Protein AF-A0A8T6PCA4-F1 (afdb_monomer_lite)

pLDDT: mean 76.42, std 24.75, range [25.83, 98.62]

Structure (mmCIF, N/CA/C/O backbone):
data_AF-A0A8T6PCA4-F1
#
_entry.id   AF-A0A8T6PCA4-F1
#
loop_
_atom_site.group_PDB
_atom_site.id
_atom_site.type_symbol
_atom_site.label_atom_id
_atom_site.label_alt_id
_atom_site.label_comp_id
_atom_site.label_asym_id
_atom_site.label_entity_id
_atom_site.label_seq_id
_atom_site.pdbx_PDB_ins_code
_atom_site.Cartn_x
_atom_site.Cartn_y
_atom_site.Cartn_z
_atom_site.occupancy
_atom_site.B_iso_or_equiv
_atom_site.auth_seq_id
_atom_site.auth_comp_id
_atom_site.auth_asym_id
_atom_site.auth_atom_id
_atom_site.pdbx_PDB_model_num
ATOM 1 N N . MET A 1 1 ? 78.378 -9.078 -23.129 1.00 46.22 1 MET A N 1
ATOM 2 C CA . MET A 1 1 ? 77.667 -9.466 -24.370 1.00 46.22 1 MET A CA 1
ATOM 3 C C . MET A 1 1 ? 77.435 -10.973 -24.393 1.00 46.22 1 MET A C 1
ATOM 5 O O . MET A 1 1 ? 78.353 -11.703 -24.742 1.00 46.22 1 MET A O 1
ATOM 9 N N . LYS A 1 2 ? 76.240 -11.422 -23.977 1.00 34.22 2 LYS A N 1
ATOM 10 C CA . LYS A 1 2 ? 75.564 -12.685 -24.347 1.00 34.22 2 LYS A CA 1
ATOM 11 C C . LYS A 1 2 ? 74.295 -12.867 -23.491 1.00 34.22 2 LYS A C 1
ATOM 13 O O . LYS A 1 2 ? 74.344 -12.593 -22.300 1.00 34.22 2 LYS A O 1
ATOM 18 N N . HIS A 1 3 ? 73.256 -13.416 -24.138 1.00 31.89 3 HIS A N 1
ATOM 19 C CA . HIS A 1 3 ? 72.020 -14.035 -23.611 1.00 31.89 3 HIS A CA 1
ATOM 20 C C . HIS A 1 3 ? 70.959 -13.131 -22.965 1.00 31.89 3 HIS A C 1
ATOM 22 O O . HIS A 1 3 ? 71.293 -12.212 -22.242 1.00 31.89 3 HIS A O 1
ATOM 28 N N . ARG A 1 4 ? 69.650 -13.402 -23.043 1.00 36.12 4 ARG A N 1
ATOM 29 C CA . ARG A 1 4 ? 68.688 -14.033 -23.983 1.00 36.12 4 ARG A CA 1
ATOM 30 C C . AR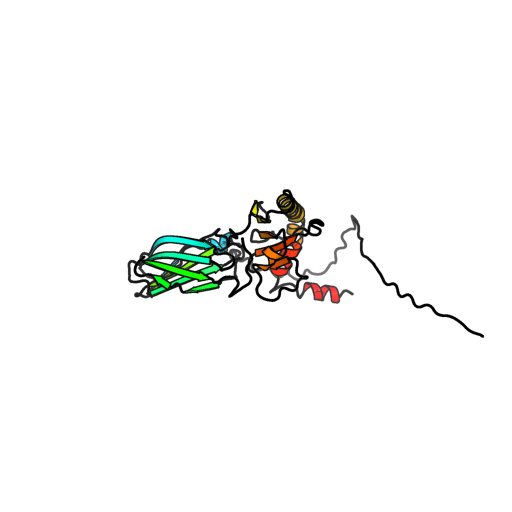G A 1 4 ? 67.348 -13.947 -23.216 1.00 36.12 4 ARG A C 1
ATOM 32 O O . ARG A 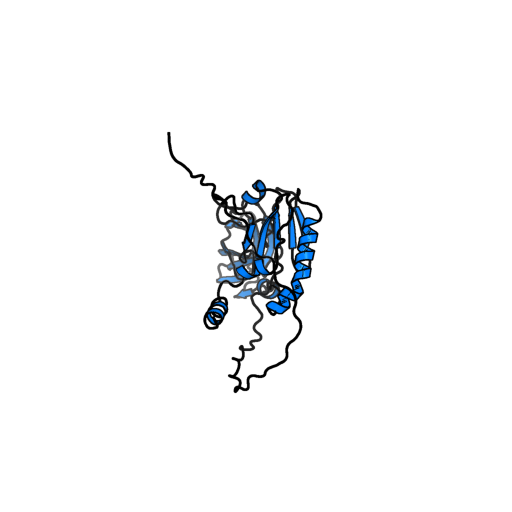1 4 ? 67.340 -14.267 -22.040 1.00 36.12 4 ARG A 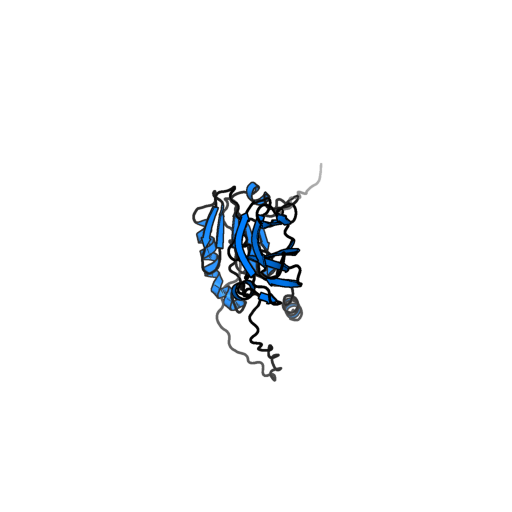O 1
ATOM 39 N N . GLN A 1 5 ? 66.259 -13.599 -23.909 1.00 35.16 5 GLN A N 1
ATOM 40 C CA . GLN A 1 5 ? 64.855 -13.993 -23.653 1.00 35.16 5 GLN A CA 1
ATOM 41 C C . GLN A 1 5 ? 64.237 -13.827 -22.236 1.00 35.16 5 GLN A C 1
ATOM 43 O O . GLN A 1 5 ? 64.565 -14.574 -21.325 1.00 35.16 5 GLN A O 1
ATOM 48 N N . ARG A 1 6 ? 63.149 -13.044 -22.122 1.00 30.69 6 ARG A N 1
ATOM 49 C CA . ARG A 1 6 ? 61.742 -13.532 -22.119 1.00 30.69 6 ARG A CA 1
ATOM 50 C C . ARG A 1 6 ? 60.756 -12.382 -21.870 1.00 30.69 6 ARG A C 1
ATOM 52 O O . ARG A 1 6 ? 60.842 -11.683 -20.870 1.00 30.69 6 ARG A O 1
ATOM 59 N N . ALA A 1 7 ? 59.815 -12.235 -22.799 1.00 33.06 7 ALA A N 1
ATOM 60 C CA . ALA A 1 7 ? 58.572 -11.499 -22.629 1.00 33.06 7 ALA A CA 1
ATOM 61 C C . ALA A 1 7 ? 57.607 -12.317 -21.755 1.00 33.06 7 ALA A C 1
ATOM 63 O O . ALA A 1 7 ? 57.562 -13.541 -21.885 1.00 33.06 7 ALA A O 1
ATOM 64 N N . ILE A 1 8 ? 56.821 -11.644 -20.915 1.00 31.00 8 ILE A N 1
ATOM 65 C CA . ILE A 1 8 ? 55.604 -12.195 -20.314 1.00 31.00 8 ILE A CA 1
ATOM 66 C C . ILE A 1 8 ? 54.497 -11.171 -20.563 1.00 31.00 8 ILE A C 1
ATOM 68 O O . ILE A 1 8 ? 54.423 -10.134 -19.911 1.00 31.00 8 ILE A O 1
ATOM 72 N N . SER A 1 9 ? 53.668 -11.472 -21.556 1.00 30.75 9 SER A N 1
ATOM 73 C CA . SER A 1 9 ? 52.327 -10.925 -21.734 1.00 30.75 9 SER A CA 1
ATOM 74 C C . SER A 1 9 ? 51.366 -12.019 -21.280 1.00 30.75 9 SER A C 1
ATOM 76 O O . SER A 1 9 ? 51.433 -13.127 -21.809 1.00 30.75 9 SER A O 1
ATOM 78 N N . ILE A 1 10 ? 50.500 -11.738 -20.306 1.00 31.94 10 ILE A N 1
ATOM 79 C CA . ILE A 1 10 ? 49.401 -12.637 -19.938 1.00 31.94 10 ILE A CA 1
ATOM 80 C C . ILE A 1 10 ? 48.096 -11.976 -20.375 1.00 31.94 10 ILE A C 1
ATOM 82 O O . ILE A 1 10 ? 47.656 -10.979 -19.813 1.00 31.94 10 ILE A O 1
ATOM 86 N N . TRP A 1 11 ? 47.538 -12.559 -21.431 1.00 26.94 11 TRP A N 1
ATOM 87 C CA . TRP A 1 11 ? 46.132 -12.535 -21.811 1.00 26.94 11 TRP A CA 1
ATOM 88 C C . TRP A 1 11 ? 45.364 -13.573 -20.980 1.00 26.94 11 TRP A C 1
ATOM 90 O O . TRP A 1 11 ? 45.889 -14.665 -20.781 1.00 26.94 11 TRP A O 1
ATOM 100 N N . LEU A 1 12 ? 44.124 -13.269 -20.584 1.00 30.31 12 LEU A N 1
ATOM 101 C CA . LEU A 1 12 ? 42.990 -14.201 -20.416 1.00 30.31 12 LEU A CA 1
ATOM 102 C C . LEU A 1 12 ? 41.756 -13.345 -20.054 1.00 30.31 12 LEU A C 1
ATOM 104 O O . LEU A 1 12 ? 41.861 -12.485 -19.190 1.00 30.31 12 LEU A O 1
ATOM 108 N N . GLY A 1 13 ? 40.567 -13.475 -20.628 1.00 26.56 13 GLY A N 1
ATOM 109 C CA . GLY A 1 13 ? 40.043 -14.427 -21.597 1.00 26.56 13 GLY A CA 1
ATOM 110 C C . GLY A 1 13 ? 38.514 -14.368 -21.511 1.00 26.56 13 GLY A C 1
ATOM 111 O O . GLY A 1 13 ? 37.945 -14.663 -20.467 1.00 26.56 13 GLY A O 1
ATOM 112 N N . ILE A 1 14 ? 37.872 -13.944 -22.600 1.00 35.22 14 ILE A N 1
ATOM 113 C CA . ILE A 1 14 ? 36.445 -14.142 -22.885 1.00 35.22 14 ILE A CA 1
ATOM 114 C C . ILE A 1 14 ? 36.239 -15.630 -23.199 1.00 35.22 14 ILE A C 1
ATOM 116 O O . ILE A 1 14 ? 36.974 -16.150 -24.036 1.00 35.22 14 ILE A O 1
ATOM 120 N N . LEU A 1 15 ? 35.248 -16.294 -22.592 1.00 27.27 15 LEU A N 1
ATOM 121 C CA . LEU A 1 15 ? 34.636 -17.538 -23.100 1.00 27.27 15 LEU A CA 1
ATOM 122 C C . LEU A 1 15 ? 33.299 -17.787 -22.351 1.00 27.27 15 LEU A C 1
ATOM 124 O O . LEU A 1 15 ? 33.314 -17.863 -21.129 1.00 27.27 15 LEU A O 1
ATOM 128 N N . VAL A 1 16 ? 32.141 -17.713 -23.037 1.00 27.98 16 VAL A N 1
ATOM 129 C CA . VAL A 1 16 ? 31.314 -18.852 -23.549 1.00 27.98 16 VAL A CA 1
ATOM 130 C C . VAL A 1 16 ? 30.308 -19.331 -22.479 1.00 27.98 16 VAL A C 1
ATOM 132 O O . VAL A 1 16 ? 30.668 -19.472 -21.323 1.00 27.98 16 VAL A O 1
ATOM 135 N N . VAL A 1 17 ? 29.001 -19.457 -22.749 1.00 25.84 17 VAL A N 1
ATOM 136 C CA . VAL A 1 17 ? 28.385 -20.475 -23.619 1.00 25.84 17 VAL A CA 1
ATOM 137 C C . VAL A 1 17 ? 27.125 -19.957 -24.325 1.00 25.84 17 VAL A C 1
ATOM 139 O O . VAL A 1 17 ? 26.144 -19.578 -23.695 1.00 25.84 17 VAL A O 1
ATOM 142 N N . THR A 1 18 ? 27.143 -20.057 -25.652 1.00 28.33 18 THR A N 1
ATOM 143 C CA . THR A 1 18 ? 25.966 -20.171 -26.519 1.00 28.33 18 THR A CA 1
ATOM 144 C C . THR A 1 18 ? 25.872 -21.634 -26.961 1.00 28.33 18 THR A C 1
ATOM 146 O O . THR A 1 18 ? 26.856 -22.140 -27.495 1.00 28.33 18 THR A O 1
ATOM 149 N N . ALA A 1 19 ? 24.730 -22.285 -26.708 1.00 28.00 19 ALA A N 1
ATOM 150 C CA . ALA A 1 19 ? 24.162 -23.516 -27.307 1.00 28.00 19 ALA A CA 1
ATOM 151 C C . ALA A 1 19 ? 23.264 -24.176 -26.231 1.00 28.00 19 ALA A C 1
ATOM 153 O O . ALA A 1 19 ? 23.675 -24.283 -25.084 1.00 28.00 19 ALA A O 1
ATOM 154 N N . LEU A 1 20 ? 22.029 -24.599 -26.507 1.00 25.83 20 LEU A N 1
ATOM 155 C CA . LEU A 1 20 ? 21.760 -25.715 -27.408 1.00 25.83 20 LEU A CA 1
ATOM 156 C C . LEU A 1 20 ? 20.343 -25.698 -28.012 1.00 25.83 20 LEU A C 1
ATOM 158 O O . LEU A 1 20 ? 19.389 -25.187 -27.434 1.00 25.83 20 LEU A O 1
ATOM 162 N N . PHE A 1 21 ? 20.279 -26.312 -29.191 1.00 27.95 21 PHE A N 1
ATOM 163 C CA . PHE A 1 21 ? 19.169 -26.463 -30.125 1.00 27.95 21 PHE A CA 1
ATOM 164 C C . PHE A 1 21 ? 18.097 -27.496 -29.724 1.00 27.95 21 PHE A C 1
ATOM 166 O O . PHE A 1 21 ? 18.338 -28.425 -28.959 1.00 27.95 21 PHE A O 1
ATOM 173 N N . VAL A 1 22 ? 16.949 -27.342 -30.393 1.00 36.59 22 VAL A N 1
ATOM 174 C CA . VAL A 1 22 ? 15.870 -28.305 -30.683 1.00 36.59 22 VAL A CA 1
ATOM 175 C C . VAL A 1 22 ? 16.354 -29.745 -30.934 1.00 36.59 22 VAL A C 1
ATOM 177 O O . VAL A 1 22 ? 17.297 -29.968 -31.690 1.00 36.59 22 VAL A O 1
ATOM 180 N N . SER A 1 23 ? 15.623 -30.735 -30.408 1.00 27.89 23 SER A N 1
ATOM 181 C CA . SER A 1 23 ? 15.536 -32.101 -30.959 1.00 27.89 23 SER A CA 1
ATOM 182 C C . SER A 1 23 ? 14.166 -32.710 -30.636 1.00 27.89 23 SER A C 1
ATOM 184 O O . SER A 1 23 ? 13.784 -32.807 -29.474 1.00 27.89 23 SER A O 1
ATOM 186 N N . ILE A 1 24 ? 13.429 -33.101 -31.677 1.00 34.44 24 ILE A N 1
ATOM 187 C CA . ILE A 1 24 ? 12.183 -33.877 -31.619 1.00 34.44 24 ILE A CA 1
ATOM 188 C C . ILE A 1 24 ? 12.541 -35.371 -31.584 1.00 34.44 24 ILE A C 1
ATOM 190 O O . ILE A 1 24 ? 13.360 -35.805 -32.389 1.00 34.44 24 ILE A O 1
ATOM 194 N N . GLY A 1 25 ? 11.846 -36.136 -30.734 1.00 29.44 25 GLY A N 1
ATOM 195 C CA . GLY A 1 25 ? 11.518 -37.552 -30.945 1.00 29.44 25 GLY A CA 1
ATOM 196 C C . GLY A 1 25 ? 12.523 -38.600 -30.454 1.00 29.44 25 GLY A C 1
ATOM 197 O O . GLY A 1 25 ? 13.536 -38.837 -31.101 1.00 29.44 25 GLY A O 1
ATOM 198 N N . LEU A 1 26 ? 12.164 -39.320 -29.385 1.00 28.91 26 LEU A N 1
ATOM 199 C CA . LEU A 1 26 ? 12.386 -40.765 -29.271 1.00 28.91 26 LEU A CA 1
ATOM 200 C C . LEU A 1 26 ? 11.446 -41.377 -28.227 1.00 28.91 26 LEU A C 1
ATOM 202 O O . LEU A 1 26 ? 10.981 -40.717 -27.301 1.00 28.91 26 LEU A O 1
ATOM 206 N N . GLU A 1 27 ? 11.106 -42.623 -28.510 1.00 29.11 27 GLU A N 1
ATOM 207 C CA . GLU A 1 27 ? 9.942 -43.380 -28.082 1.00 29.11 27 GLU A CA 1
ATOM 208 C C . GLU A 1 27 ? 9.969 -43.802 -26.609 1.00 29.11 27 GLU A C 1
ATOM 210 O O . GLU A 1 27 ? 11.011 -43.887 -25.961 1.00 29.11 27 GLU A O 1
ATOM 215 N N . ALA A 1 28 ? 8.771 -44.106 -26.110 1.00 37.03 28 ALA A N 1
ATOM 216 C CA . ALA A 1 28 ? 8.533 -44.739 -24.828 1.00 37.03 28 ALA A CA 1
ATOM 217 C C . ALA A 1 28 ? 9.363 -46.022 -24.662 1.00 37.03 28 ALA A C 1
ATOM 219 O O . ALA A 1 28 ? 9.203 -46.982 -25.414 1.00 37.03 28 ALA A O 1
ATOM 220 N N . VAL A 1 29 ? 10.162 -46.074 -23.598 1.00 31.42 29 VAL A N 1
ATOM 221 C CA . VAL A 1 29 ? 10.556 -47.334 -22.966 1.00 31.42 29 VAL A CA 1
ATOM 222 C C . VAL A 1 29 ? 9.931 -47.333 -21.580 1.00 31.42 29 VAL A C 1
ATOM 224 O O . VAL A 1 29 ? 10.377 -46.638 -20.671 1.00 31.42 29 VAL A O 1
ATOM 227 N N . ALA A 1 30 ? 8.834 -48.077 -21.462 1.00 35.12 30 ALA A N 1
ATOM 228 C CA . ALA A 1 30 ? 8.180 -48.383 -20.204 1.00 35.12 30 ALA A CA 1
ATOM 229 C C . ALA A 1 30 ? 9.152 -49.156 -19.298 1.00 35.12 30 ALA A C 1
ATOM 231 O O . ALA A 1 30 ? 9.654 -50.212 -19.681 1.00 35.12 30 ALA A O 1
ATOM 232 N N . GLN A 1 31 ? 9.416 -48.638 -18.098 1.00 34.34 31 GLN A N 1
ATOM 233 C CA . GLN A 1 31 ? 9.982 -49.437 -17.017 1.00 34.34 31 GLN A CA 1
ATOM 234 C C . GLN A 1 31 ? 8.826 -50.079 -16.247 1.00 34.34 31 GLN A C 1
ATOM 236 O O . GLN A 1 31 ? 8.098 -49.410 -15.517 1.00 34.34 31 GLN A O 1
ATOM 241 N N . ASP A 1 32 ? 8.660 -51.384 -16.461 1.00 38.25 32 ASP A N 1
ATOM 242 C CA . ASP A 1 32 ? 7.783 -52.270 -15.698 1.00 38.25 32 ASP A CA 1
ATOM 243 C C . ASP A 1 32 ? 8.308 -52.388 -14.257 1.00 38.25 32 ASP A C 1
ATOM 245 O O . ASP A 1 32 ? 9.285 -53.084 -13.973 1.00 38.25 32 ASP A O 1
ATOM 249 N N . GLY A 1 33 ? 7.657 -51.687 -13.335 1.00 38.28 33 GLY A N 1
ATOM 250 C CA . GLY A 1 33 ? 7.825 -51.838 -11.895 1.00 38.28 33 GLY A CA 1
ATOM 251 C C . GLY A 1 33 ? 6.484 -51.569 -11.212 1.00 38.28 33 GLY A C 1
ATOM 252 O O . GLY A 1 33 ? 5.730 -50.721 -11.694 1.00 38.28 33 GLY A O 1
ATOM 253 N N . PRO A 1 34 ? 6.126 -52.286 -10.128 1.00 38.38 34 PRO A N 1
ATOM 254 C CA . PRO A 1 34 ? 4.872 -52.027 -9.433 1.00 38.38 34 PRO A CA 1
ATOM 255 C C . PRO A 1 34 ? 4.877 -50.577 -8.951 1.00 38.38 34 PRO A C 1
ATOM 257 O O . PRO A 1 34 ? 5.750 -50.183 -8.178 1.00 38.38 34 PRO A O 1
ATOM 260 N N . ALA A 1 35 ? 3.924 -49.787 -9.448 1.00 41.50 35 ALA A N 1
ATOM 261 C CA . ALA A 1 35 ? 3.780 -48.387 -9.093 1.00 41.50 35 ALA A CA 1
ATOM 262 C C . ALA A 1 35 ? 3.693 -48.262 -7.568 1.00 41.50 35 ALA A C 1
ATOM 264 O O . ALA A 1 35 ? 2.719 -48.695 -6.947 1.00 41.50 35 ALA A O 1
ATOM 265 N N . THR A 1 36 ? 4.722 -47.677 -6.959 1.00 36.69 36 THR A N 1
ATOM 266 C CA . THR A 1 36 ? 4.636 -47.176 -5.591 1.00 36.69 36 THR A CA 1
ATOM 267 C C . THR A 1 36 ? 3.439 -46.227 -5.558 1.00 36.69 36 THR A C 1
ATOM 269 O O . THR A 1 36 ? 3.387 -45.333 -6.409 1.00 36.69 36 THR A O 1
ATOM 272 N N . PRO A 1 37 ? 2.454 -46.406 -4.658 1.00 36.72 37 PRO A N 1
ATOM 273 C CA . PRO A 1 37 ? 1.304 -45.520 -4.622 1.00 36.72 37 PRO A CA 1
ATOM 274 C C . PRO A 1 37 ? 1.812 -44.092 -4.438 1.00 36.72 37 PRO A C 1
ATOM 276 O O . PRO A 1 37 ? 2.460 -43.776 -3.439 1.00 36.72 37 PRO A O 1
ATOM 279 N N . THR A 1 38 ? 1.559 -43.247 -5.439 1.00 37.56 38 THR A N 1
ATOM 280 C CA . THR A 1 38 ? 1.778 -41.809 -5.339 1.00 37.56 38 THR A CA 1
ATOM 281 C C . THR A 1 38 ? 1.048 -41.345 -4.083 1.00 37.56 38 THR A C 1
ATOM 283 O O . THR A 1 38 ? -0.147 -41.632 -3.964 1.00 37.56 38 THR A O 1
ATOM 286 N N . PRO A 1 39 ? 1.722 -40.671 -3.134 1.00 32.59 39 PRO A N 1
ATOM 287 C CA . PRO A 1 39 ? 1.044 -40.091 -1.990 1.00 32.59 39 PRO A CA 1
ATOM 288 C C . PRO A 1 39 ? -0.097 -39.229 -2.520 1.00 32.59 39 PRO A C 1
ATOM 290 O O . PRO A 1 39 ? 0.135 -38.254 -3.236 1.00 32.59 39 PRO A O 1
ATOM 293 N N . THR A 1 40 ? -1.333 -39.632 -2.236 1.00 36.16 40 THR A N 1
ATOM 294 C CA . THR A 1 40 ? -2.503 -38.815 -2.522 1.00 36.16 40 THR A CA 1
ATOM 295 C C . THR A 1 40 ? -2.307 -37.531 -1.733 1.00 36.16 40 THR A C 1
ATOM 297 O O . THR A 1 40 ? -2.333 -37.554 -0.501 1.00 36.16 40 THR A O 1
ATOM 300 N N . ALA A 1 41 ? -2.030 -36.426 -2.431 1.00 39.44 41 ALA A N 1
ATOM 301 C CA . ALA A 1 41 ? -2.104 -35.113 -1.817 1.00 39.44 41 ALA A CA 1
ATOM 302 C C . ALA A 1 41 ? -3.489 -35.030 -1.162 1.00 39.44 41 ALA A C 1
ATOM 304 O O . ALA A 1 41 ? -4.467 -35.368 -1.838 1.00 39.44 41 ALA A O 1
ATOM 305 N N . PRO A 1 42 ? -3.598 -34.682 0.130 1.00 39.06 42 PRO A N 1
ATOM 306 C CA . PRO A 1 42 ? -4.901 -34.515 0.742 1.00 39.06 42 PRO A CA 1
ATOM 307 C C . PRO A 1 42 ? -5.649 -33.468 -0.085 1.00 39.06 42 PRO A C 1
ATOM 309 O O . PRO A 1 42 ? -5.270 -32.299 -0.117 1.00 39.06 42 PRO A O 1
ATOM 312 N N . GLY A 1 43 ? -6.659 -33.928 -0.824 1.00 44.38 43 GLY A N 1
ATOM 313 C CA . GLY A 1 43 ? -7.631 -33.081 -1.488 1.00 44.38 43 GLY A CA 1
ATOM 314 C C . GLY A 1 43 ? -8.474 -32.445 -0.401 1.00 44.38 43 GLY A C 1
ATOM 315 O O . GLY A 1 43 ? -9.494 -32.998 -0.003 1.00 44.38 43 GLY A O 1
ATOM 316 N N . GLY A 1 44 ? -7.977 -31.348 0.154 1.00 42.03 44 GLY A N 1
ATOM 317 C CA . GLY A 1 44 ? -8.774 -30.438 0.948 1.00 42.03 44 GLY A CA 1
ATOM 318 C C . GLY A 1 44 ? -9.255 -29.330 0.031 1.00 42.03 44 GLY A C 1
ATOM 319 O O . GLY A 1 44 ? -8.431 -28.646 -0.570 1.00 42.03 44 GLY A O 1
ATOM 320 N N . ASP A 1 45 ? -10.568 -29.121 -0.018 1.00 53.47 45 ASP A N 1
ATOM 321 C CA . ASP A 1 45 ? -11.232 -27.921 -0.548 1.00 53.47 45 ASP A CA 1
ATOM 322 C C . ASP A 1 45 ? -10.874 -26.647 0.258 1.00 53.47 45 ASP A C 1
ATOM 324 O O . ASP A 1 45 ? -11.659 -25.702 0.342 1.00 53.47 45 ASP A O 1
ATOM 328 N N . GLU A 1 46 ? -9.705 -26.605 0.909 1.00 54.53 46 GLU A N 1
ATOM 329 C CA . GLU A 1 46 ? -9.248 -25.412 1.602 1.00 54.53 46 GLU A CA 1
ATOM 330 C C . GLU A 1 46 ? -8.835 -24.372 0.556 1.00 54.53 46 GLU A C 1
ATOM 332 O O . GLU A 1 46 ? -7.966 -24.642 -0.282 1.00 54.53 46 GLU A O 1
ATOM 337 N N . PRO A 1 47 ? -9.446 -23.176 0.578 1.00 60.41 47 PRO A N 1
ATOM 338 C CA . PRO A 1 47 ? -9.138 -22.153 -0.400 1.00 60.41 47 PRO A CA 1
ATOM 339 C C . PRO A 1 47 ? -7.661 -21.774 -0.282 1.00 60.41 47 PRO A C 1
ATOM 341 O O . PRO A 1 47 ? -7.113 -21.634 0.817 1.00 60.41 47 PRO A O 1
ATOM 344 N N . ASN A 1 48 ? -6.999 -21.617 -1.429 1.00 68.38 48 ASN A N 1
ATOM 345 C CA . ASN A 1 48 ? -5.589 -21.258 -1.478 1.00 68.38 48 ASN A CA 1
ATOM 346 C C . ASN A 1 48 ? -5.387 -19.876 -0.840 1.00 68.38 48 ASN A C 1
ATOM 348 O O . ASN A 1 48 ? -5.518 -18.859 -1.507 1.00 68.38 48 ASN A O 1
ATOM 352 N N . ARG A 1 49 ? -5.003 -19.823 0.441 1.00 69.31 49 ARG A N 1
ATOM 353 C CA . ARG A 1 49 ? -4.745 -18.565 1.171 1.00 69.31 49 ARG A CA 1
ATOM 354 C C . ARG A 1 49 ? -3.573 -17.736 0.616 1.00 69.31 49 ARG A C 1
ATOM 356 O O . ARG A 1 49 ? -3.241 -16.701 1.185 1.00 69.31 49 ARG A O 1
ATOM 363 N N . ARG A 1 50 ? -2.899 -18.195 -0.447 1.00 68.12 50 ARG A N 1
ATOM 364 C CA . ARG A 1 50 ? -1.927 -17.392 -1.212 1.00 68.12 50 ARG A CA 1
ATOM 365 C C . ARG A 1 50 ? -2.588 -16.531 -2.283 1.00 68.12 50 ARG A C 1
ATOM 367 O O . ARG A 1 50 ? -1.930 -15.638 -2.808 1.00 68.12 50 ARG A O 1
ATOM 374 N N . ASP A 1 51 ? -3.836 -16.820 -2.630 1.00 76.25 51 ASP A N 1
ATOM 375 C CA . ASP A 1 51 ? -4.632 -16.014 -3.542 1.00 76.25 51 ASP A CA 1
ATOM 376 C C . ASP A 1 51 ? -5.003 -14.686 -2.846 1.00 76.25 51 ASP A C 1
ATOM 378 O O . ASP A 1 51 ? -5.661 -14.717 -1.801 1.00 76.25 51 ASP A O 1
ATOM 382 N N . PRO A 1 52 ? -4.568 -13.523 -3.370 1.00 81.25 52 PRO A N 1
ATOM 383 C CA . PRO A 1 52 ? -4.936 -12.213 -2.849 1.00 81.25 52 PRO A CA 1
ATOM 384 C C . PRO A 1 52 ? -6.445 -11.991 -2.779 1.00 81.25 52 PRO A C 1
ATOM 386 O O . PRO A 1 52 ? -6.894 -11.290 -1.879 1.00 81.25 52 PRO A O 1
ATOM 389 N N . ASP A 1 53 ? -7.229 -12.558 -3.697 1.00 82.75 53 ASP A N 1
ATOM 390 C CA . ASP A 1 53 ? -8.683 -12.397 -3.690 1.00 82.75 53 ASP A CA 1
ATOM 391 C C . ASP A 1 53 ? -9.333 -13.206 -2.573 1.00 82.75 53 ASP A C 1
ATOM 393 O O . ASP A 1 53 ? -10.301 -12.749 -1.975 1.00 82.75 53 ASP A O 1
ATOM 397 N N . VAL A 1 54 ? -8.764 -14.361 -2.223 1.00 82.62 54 VAL A N 1
ATOM 398 C CA . VAL A 1 54 ? -9.182 -15.118 -1.037 1.00 82.62 54 VAL A CA 1
ATOM 399 C C . VAL A 1 54 ? -8.728 -14.400 0.232 1.00 82.62 54 VAL A C 1
ATOM 401 O O . VAL A 1 54 ? -9.529 -14.171 1.132 1.00 82.62 54 VAL A O 1
ATOM 404 N N . TYR A 1 55 ? -7.446 -14.039 0.313 1.00 84.56 55 TYR A N 1
ATOM 405 C CA . TYR A 1 55 ? -6.836 -13.509 1.532 1.00 84.56 55 TYR A CA 1
ATOM 406 C C . TYR A 1 55 ? -7.352 -12.107 1.889 1.00 84.56 55 TYR A C 1
ATOM 408 O O . TYR A 1 55 ? -7.703 -11.849 3.035 1.00 84.56 55 TYR A O 1
ATOM 416 N N . TYR A 1 56 ? -7.438 -11.203 0.909 1.00 87.81 56 TYR A N 1
ATOM 417 C CA . TYR A 1 56 ? -7.984 -9.856 1.099 1.00 87.81 56 TYR A CA 1
ATOM 418 C C . TYR A 1 56 ? -9.499 -9.786 0.837 1.00 87.81 56 TYR A C 1
ATOM 420 O O . TYR A 1 56 ? -10.086 -8.712 0.921 1.00 87.81 56 TYR A O 1
ATOM 428 N N . GLY A 1 57 ? -10.144 -10.900 0.484 1.00 85.75 57 GLY A N 1
ATOM 429 C CA . GLY A 1 57 ? -11.600 -10.992 0.331 1.00 85.75 57 GLY A CA 1
ATOM 430 C C . GLY A 1 57 ? -12.331 -11.364 1.619 1.00 85.75 57 GLY A C 1
ATOM 431 O O . GLY A 1 57 ? -13.556 -11.488 1.602 1.00 85.75 57 GLY A O 1
ATOM 432 N N . GLU A 1 58 ? -11.607 -11.565 2.725 1.00 87.25 58 GLU A N 1
ATOM 433 C CA . GLU A 1 58 ? -12.214 -11.888 4.013 1.00 87.25 58 GLU A CA 1
ATOM 434 C C . GLU A 1 58 ? -13.174 -10.763 4.454 1.00 87.25 58 GLU A C 1
ATOM 436 O O . GLU A 1 58 ? -12.801 -9.581 4.437 1.00 87.25 58 GLU A O 1
ATOM 441 N N . PRO A 1 59 ? -14.427 -11.102 4.818 1.00 92.06 59 PRO A N 1
ATOM 442 C CA . PRO A 1 59 ? -15.414 -10.110 5.214 1.00 92.06 59 PRO A CA 1
ATOM 443 C C . PRO A 1 59 ? -15.063 -9.504 6.574 1.00 92.06 59 PRO A C 1
ATOM 445 O O . PRO A 1 59 ? -14.278 -10.055 7.346 1.00 92.06 59 PRO A O 1
ATOM 448 N N . ALA A 1 60 ? -15.716 -8.390 6.896 1.00 94.88 60 ALA A N 1
ATOM 449 C CA . ALA A 1 60 ? -15.660 -7.839 8.239 1.00 94.88 60 ALA A CA 1
ATOM 450 C C . ALA A 1 60 ? -16.175 -8.863 9.266 1.00 94.88 60 ALA A C 1
ATOM 452 O O . ALA A 1 60 ? -17.150 -9.577 9.019 1.00 94.88 60 ALA A O 1
ATOM 453 N N . THR A 1 61 ? -15.537 -8.914 10.432 1.00 96.12 61 THR A N 1
ATOM 454 C CA . THR A 1 61 ? -15.897 -9.839 11.514 1.00 96.12 61 THR A CA 1
ATOM 455 C C . THR A 1 61 ? -16.055 -9.075 12.813 1.00 96.12 61 THR A C 1
ATOM 457 O O . THR A 1 61 ? -15.173 -8.292 13.160 1.00 96.12 61 THR A O 1
ATOM 460 N N . SER A 1 62 ? -17.108 -9.351 13.571 1.00 95.81 62 SER A N 1
ATOM 461 C CA . SER A 1 62 ? -17.290 -8.827 14.924 1.00 95.81 62 SER A CA 1
ATOM 462 C C . SER A 1 62 ? -17.445 -9.954 15.939 1.00 95.81 62 SER A C 1
ATOM 464 O O . SER A 1 62 ? -17.882 -11.060 15.615 1.00 95.81 62 SER A O 1
ATOM 466 N N . THR A 1 63 ? -17.091 -9.665 17.187 1.00 95.75 63 THR A N 1
ATOM 467 C CA . THR A 1 63 ? -17.392 -10.518 18.339 1.00 95.75 63 THR A CA 1
ATOM 468 C C . THR A 1 63 ? -18.096 -9.698 19.408 1.00 95.75 63 THR A C 1
ATOM 470 O O . THR A 1 63 ? -17.647 -8.596 19.723 1.00 95.75 63 THR A O 1
ATOM 473 N N . GLY A 1 64 ? -19.140 -10.264 20.014 1.00 94.12 64 GLY A N 1
ATOM 474 C CA . GLY A 1 64 ? -19.966 -9.580 21.008 1.00 94.12 64 GLY A CA 1
ATOM 475 C C . GLY A 1 64 ? -21.243 -8.998 20.402 1.00 94.12 64 GLY A C 1
ATOM 476 O O . GLY A 1 64 ? -21.684 -9.451 19.347 1.00 94.12 64 GLY A O 1
ATOM 477 N N . ASN A 1 65 ? -21.846 -8.025 21.088 1.00 93.06 65 ASN A N 1
ATOM 478 C CA . ASN A 1 65 ? -23.189 -7.514 20.765 1.00 93.06 65 ASN A CA 1
ATOM 479 C C . ASN A 1 65 ? -23.193 -6.045 20.310 1.00 93.06 65 ASN A C 1
ATOM 481 O O . ASN A 1 65 ? -24.263 -5.462 20.146 1.00 93.06 65 ASN A O 1
ATOM 485 N N . ALA A 1 66 ? -22.016 -5.440 20.147 1.00 96.31 66 ALA A N 1
ATOM 486 C CA . ALA A 1 66 ? -21.888 -4.074 19.662 1.00 96.31 66 ALA A CA 1
ATOM 487 C C . ALA A 1 66 ? -22.203 -3.970 18.164 1.00 96.31 66 ALA A C 1
ATOM 489 O O . ALA A 1 66 ? -21.751 -4.787 17.356 1.00 96.31 66 ALA A O 1
ATOM 490 N N . GLU A 1 67 ? -22.924 -2.917 17.793 1.00 96.56 67 GLU A N 1
ATOM 491 C CA . GLU A 1 67 ? -23.032 -2.458 16.416 1.00 96.56 67 GLU A CA 1
ATOM 492 C C . GLU A 1 67 ? -21.862 -1.516 16.118 1.00 96.56 67 GLU A C 1
ATOM 494 O O . GLU A 1 67 ? -21.590 -0.583 16.877 1.00 96.56 67 GLU A O 1
ATOM 499 N N . TRP A 1 68 ? -21.163 -1.770 15.011 1.00 97.31 68 TRP A N 1
ATOM 500 C CA . TRP A 1 68 ? -19.973 -1.024 14.607 1.00 97.31 68 TRP A CA 1
ATOM 501 C C . TRP A 1 68 ? -20.263 -0.198 13.363 1.00 97.31 68 TRP A C 1
ATOM 503 O O . TRP A 1 68 ? -20.798 -0.712 12.381 1.00 97.31 68 TRP A O 1
ATOM 513 N N . THR A 1 69 ? -19.866 1.071 13.386 1.00 96.50 69 THR A N 1
ATOM 514 C CA . THR A 1 69 ? -19.961 1.962 12.225 1.00 96.50 69 THR A CA 1
ATOM 515 C C . THR A 1 69 ? -18.569 2.415 11.819 1.00 96.50 69 THR A C 1
ATOM 517 O O . THR A 1 69 ? -17.788 2.832 12.667 1.00 96.50 69 THR A O 1
ATOM 520 N N . VAL A 1 70 ? -18.267 2.351 10.521 1.00 96.44 70 VAL A N 1
ATOM 521 C CA . VAL A 1 70 ? -17.089 2.988 9.914 1.00 96.44 70 VAL A CA 1
ATOM 522 C C . VAL A 1 70 ? -17.604 4.120 9.039 1.00 96.44 70 VAL A C 1
ATOM 524 O O . VAL A 1 70 ? -18.265 3.862 8.033 1.00 96.44 70 VAL A O 1
ATOM 527 N N . ALA A 1 71 ? -17.355 5.361 9.448 1.00 94.44 71 ALA A N 1
ATOM 528 C CA . ALA A 1 71 ? -17.870 6.545 8.763 1.00 94.44 71 ALA A CA 1
ATOM 529 C C . ALA A 1 71 ? -16.975 6.949 7.586 1.00 94.44 71 ALA A C 1
ATOM 531 O O . ALA A 1 71 ? -17.462 7.272 6.502 1.00 94.44 71 ALA A O 1
ATOM 532 N N . SER A 1 72 ? -15.661 6.893 7.785 1.00 94.62 72 SER A N 1
ATOM 533 C CA . SER A 1 72 ? -14.669 7.246 6.776 1.00 94.62 72 SER A CA 1
ATOM 534 C C . SER A 1 72 ? -13.375 6.476 7.004 1.00 94.62 72 SER A C 1
ATOM 536 O O . SER A 1 72 ? -13.103 6.019 8.111 1.00 94.62 72 SER A O 1
ATOM 538 N N . ASN A 1 73 ? -12.584 6.302 5.949 1.00 96.81 73 ASN A N 1
ATOM 539 C CA . ASN A 1 73 ? -11.217 5.807 6.047 1.00 96.81 73 ASN A CA 1
ATOM 540 C C . ASN A 1 73 ? -10.384 6.413 4.915 1.00 96.81 73 ASN A C 1
ATOM 542 O O . ASN A 1 73 ? -10.914 6.641 3.825 1.00 96.81 73 ASN A O 1
ATOM 546 N N . THR A 1 74 ? -9.106 6.671 5.169 1.00 97.69 74 THR A N 1
ATOM 547 C CA . THR A 1 74 ? -8.195 7.211 4.158 1.00 97.69 74 THR A CA 1
ATOM 548 C C . THR A 1 74 ? -6.827 6.559 4.246 1.00 97.69 74 THR A C 1
ATOM 550 O O . THR A 1 74 ? -6.362 6.184 5.326 1.00 97.69 74 THR A O 1
ATOM 553 N N . PHE A 1 75 ? -6.153 6.530 3.104 1.00 98.44 75 PHE A N 1
ATOM 554 C CA . PHE A 1 75 ? -4.744 6.211 2.977 1.00 98.44 75 PHE A CA 1
ATOM 555 C C . PHE A 1 75 ? -4.028 7.365 2.271 1.00 98.44 75 PHE A C 1
ATOM 557 O O . PHE A 1 75 ? -4.513 7.874 1.259 1.00 98.44 75 PHE A O 1
ATOM 564 N N . THR A 1 76 ? -2.870 7.766 2.792 1.00 98.25 76 THR A N 1
ATOM 565 C CA . THR A 1 76 ? -2.053 8.834 2.207 1.00 98.25 76 THR A CA 1
ATOM 566 C C . THR A 1 76 ? -0.620 8.355 2.046 1.00 98.25 76 THR A C 1
ATOM 568 O O . THR A 1 76 ? 0.059 8.071 3.029 1.00 98.25 76 THR A O 1
ATOM 571 N N . SER A 1 77 ? -0.135 8.302 0.804 1.00 98.12 77 SER A N 1
ATOM 572 C CA . SER A 1 77 ? 1.286 8.070 0.533 1.00 98.12 77 SER A CA 1
ATOM 573 C C . SER A 1 77 ? 2.105 9.337 0.778 1.00 98.12 77 SER A C 1
ATOM 575 O O . SER A 1 77 ? 1.824 10.381 0.190 1.00 98.12 77 SER A O 1
ATOM 577 N N . ASN A 1 78 ? 3.173 9.210 1.564 1.00 96.81 78 ASN A N 1
ATOM 578 C CA . ASN A 1 78 ? 4.157 10.254 1.851 1.00 96.81 78 ASN A CA 1
ATOM 579 C C . ASN A 1 78 ? 5.556 9.868 1.347 1.00 96.81 78 ASN A C 1
ATOM 581 O O . ASN A 1 78 ? 6.557 10.205 1.981 1.00 96.81 78 ASN A O 1
ATOM 585 N N . PHE A 1 79 ? 5.647 9.125 0.239 1.00 95.31 79 PHE A N 1
ATOM 586 C CA . PHE A 1 79 ? 6.920 8.631 -0.297 1.00 95.31 79 PHE A CA 1
ATOM 587 C C . PHE A 1 79 ? 8.012 9.725 -0.358 1.00 95.31 79 PHE A C 1
ATOM 589 O O . PHE A 1 79 ? 7.735 10.825 -0.844 1.00 95.31 79 PHE A O 1
ATOM 596 N N . PRO A 1 80 ? 9.262 9.450 0.087 1.00 93.19 80 PRO A N 1
ATOM 597 C CA . PRO A 1 80 ? 9.783 8.187 0.640 1.00 93.19 80 PRO A CA 1
ATOM 598 C C . PRO A 1 80 ? 9.618 8.035 2.168 1.00 93.19 80 PRO A C 1
ATOM 600 O O . PRO A 1 80 ? 10.144 7.089 2.760 1.00 93.19 80 PRO A O 1
ATOM 603 N N . ASN A 1 81 ? 8.889 8.947 2.810 1.00 93.88 81 ASN A N 1
ATOM 604 C CA . ASN A 1 81 ? 8.723 9.037 4.265 1.00 93.88 81 ASN A CA 1
ATOM 605 C C . ASN A 1 81 ? 7.564 8.174 4.797 1.00 93.88 81 ASN A C 1
ATOM 607 O O . ASN A 1 81 ? 7.071 8.399 5.898 1.00 93.88 81 ASN A O 1
ATOM 611 N N . GLY A 1 82 ? 7.130 7.185 4.016 1.00 95.94 82 GLY A N 1
ATOM 612 C CA . GLY A 1 82 ? 6.116 6.215 4.404 1.00 95.94 82 GLY A CA 1
ATOM 613 C C . GLY A 1 82 ? 4.694 6.661 4.102 1.00 95.94 82 GLY A C 1
ATOM 614 O O . GLY A 1 82 ? 4.457 7.296 3.082 1.00 95.94 82 GLY A O 1
ATOM 615 N N . PHE A 1 83 ? 3.722 6.272 4.918 1.00 98.19 83 PHE A N 1
ATOM 616 C CA . PHE A 1 83 ? 2.306 6.537 4.645 1.00 98.19 83 PHE A CA 1
ATOM 617 C C . PHE A 1 83 ? 1.477 6.587 5.922 1.00 98.19 83 PHE A C 1
ATOM 619 O O . PHE A 1 83 ? 1.855 6.008 6.944 1.00 98.19 83 PHE A O 1
ATOM 626 N N . ASP A 1 84 ? 0.323 7.238 5.817 1.00 98.31 84 ASP A N 1
ATOM 627 C CA . ASP A 1 84 ? -0.640 7.399 6.898 1.00 98.31 84 ASP A CA 1
ATOM 628 C C . ASP A 1 84 ? -1.940 6.659 6.595 1.00 98.31 84 ASP A C 1
ATOM 630 O O . ASP A 1 84 ? -2.449 6.688 5.471 1.00 98.31 84 ASP A O 1
ATOM 634 N N . PHE A 1 85 ? -2.509 6.056 7.633 1.00 98.62 85 PHE A N 1
ATOM 635 C CA . PHE A 1 85 ? -3.880 5.571 7.648 1.00 98.62 85 PHE A CA 1
ATOM 636 C C . PHE A 1 85 ? -4.701 6.436 8.589 1.00 98.62 85 PHE A C 1
ATOM 638 O O . PHE A 1 85 ? -4.260 6.709 9.708 1.00 98.62 85 PHE A O 1
ATOM 645 N N . THR A 1 86 ? -5.918 6.785 8.180 1.00 98.38 86 THR A N 1
ATOM 646 C CA . THR A 1 86 ? -6.914 7.339 9.099 1.00 98.38 86 THR A CA 1
ATOM 647 C C . THR A 1 86 ? -8.232 6.588 8.997 1.00 98.38 86 THR A C 1
ATOM 649 O O . THR A 1 86 ? -8.568 6.043 7.941 1.00 98.38 86 THR A O 1
ATOM 652 N N . ILE A 1 87 ? -8.968 6.517 10.102 1.00 98.38 87 ILE A N 1
ATOM 653 C CA . ILE A 1 87 ? -10.311 5.942 10.136 1.00 98.38 87 ILE A CA 1
ATOM 654 C C . ILE A 1 87 ? -11.159 6.623 11.205 1.00 98.38 87 ILE A C 1
ATOM 656 O O . ILE A 1 87 ? -10.695 6.893 12.312 1.00 98.38 87 ILE A O 1
ATOM 660 N N . GLU A 1 88 ? -12.422 6.852 10.880 1.00 97.88 88 GLU A N 1
ATOM 661 C CA . GLU A 1 88 ? -13.446 7.257 11.835 1.00 97.88 88 GLU A CA 1
ATOM 662 C C . GLU A 1 88 ? -14.381 6.068 12.060 1.00 97.88 88 GLU A C 1
ATOM 664 O O . GLU A 1 88 ? -15.011 5.564 11.122 1.00 97.88 88 GLU A O 1
ATOM 669 N N . ALA A 1 89 ? -14.447 5.594 13.303 1.00 97.12 89 ALA A N 1
ATOM 670 C CA . ALA A 1 89 ? -15.254 4.443 13.674 1.00 97.12 89 ALA A CA 1
ATOM 671 C C . ALA A 1 89 ? -15.893 4.616 15.055 1.00 97.12 89 ALA A C 1
ATOM 673 O O . ALA A 1 89 ? -15.351 5.295 15.926 1.00 97.12 89 ALA A O 1
ATOM 674 N N . SER A 1 90 ? -17.034 3.963 15.264 1.00 96.69 90 SER A N 1
ATOM 675 C CA . SER A 1 90 ? -17.750 3.958 16.540 1.00 96.69 90 SER A CA 1
ATOM 676 C C . SER A 1 90 ? -18.312 2.577 16.881 1.00 96.69 90 SER A C 1
ATOM 678 O O . SER A 1 90 ? -18.594 1.768 15.992 1.00 96.69 90 SER A O 1
ATOM 680 N N . SER A 1 91 ? -18.466 2.323 18.184 1.00 97.75 91 SER A N 1
ATOM 681 C CA . SER A 1 91 ? -19.162 1.163 18.754 1.00 97.75 91 SER A CA 1
ATOM 682 C C . SER A 1 91 ? -20.407 1.636 19.501 1.00 97.75 91 SER A C 1
ATOM 684 O O . SER A 1 91 ? -20.371 2.642 20.212 1.00 97.75 91 SER A O 1
ATOM 686 N N . SER A 1 92 ? -21.511 0.900 19.374 1.00 97.56 92 SER A N 1
ATOM 687 C CA . SER A 1 92 ? -22.736 1.163 20.133 1.00 97.56 92 SER A CA 1
ATOM 688 C C . SER A 1 92 ? -22.644 0.771 21.613 1.00 97.56 92 SER A C 1
ATOM 690 O O . SER A 1 92 ? -23.516 1.162 22.388 1.00 97.56 92 SER A O 1
ATOM 692 N N . ALA A 1 93 ? -21.652 -0.037 22.007 1.00 95.88 93 ALA A N 1
ATOM 693 C CA . ALA A 1 93 ? -21.537 -0.571 23.367 1.00 95.88 93 ALA A CA 1
ATOM 694 C C . ALA A 1 93 ? -20.620 0.255 24.278 1.00 95.88 93 ALA A C 1
ATOM 696 O O . ALA A 1 93 ? -20.764 0.184 25.495 1.00 95.88 93 ALA A O 1
ATOM 697 N N . GLY A 1 94 ? -19.711 1.057 23.721 1.00 93.81 94 GLY A N 1
ATOM 698 C CA . GLY A 1 94 ? -18.779 1.842 24.522 1.00 93.81 94 GLY A CA 1
ATOM 699 C C . GLY A 1 94 ? -17.741 2.593 23.699 1.00 93.81 94 GLY A C 1
ATOM 700 O O . GLY A 1 94 ? -17.764 2.592 22.467 1.00 93.81 94 GLY A O 1
ATOM 701 N N . GLN A 1 95 ? -16.817 3.250 24.400 1.00 96.44 95 GLN A N 1
ATOM 702 C CA . GLN A 1 95 ? -15.680 3.910 23.765 1.00 96.44 95 GLN A CA 1
ATOM 703 C C . GLN A 1 95 ? -14.725 2.855 23.197 1.00 96.44 95 GLN A C 1
ATOM 705 O O . GLN A 1 95 ? -14.487 1.823 23.818 1.00 96.44 95 GLN A O 1
ATOM 710 N N . ILE A 1 96 ? -14.152 3.129 22.026 1.00 97.62 96 ILE A N 1
ATOM 711 C CA . ILE A 1 96 ? -13.075 2.312 21.467 1.00 97.62 96 ILE A CA 1
ATOM 712 C C . ILE A 1 96 ? -11.804 2.568 22.286 1.00 97.62 96 ILE A C 1
ATOM 714 O O . ILE A 1 96 ? -11.295 3.687 22.308 1.00 97.62 96 ILE A O 1
ATOM 718 N N . GLU A 1 97 ? -11.297 1.535 22.954 1.00 96.81 97 GLU A N 1
ATOM 719 C CA . GLU A 1 97 ? -10.095 1.610 23.794 1.00 96.81 97 GLU A CA 1
ATOM 720 C C . GLU A 1 97 ? -8.819 1.262 23.024 1.00 96.81 97 GLU A C 1
ATOM 722 O O . GLU A 1 97 ? -7.729 1.700 23.390 1.00 96.81 97 GLU A O 1
ATOM 727 N N . ALA A 1 98 ? -8.941 0.478 21.952 1.00 97.50 98 ALA A N 1
ATOM 728 C CA . ALA A 1 98 ? -7.815 0.111 21.110 1.00 97.50 98 ALA A CA 1
ATOM 729 C C . ALA A 1 98 ? -8.208 0.097 19.635 1.00 97.50 98 ALA A C 1
ATOM 731 O O . ALA A 1 98 ? -9.216 -0.497 19.252 1.00 97.50 98 ALA A O 1
ATOM 732 N N . ALA A 1 99 ? -7.351 0.691 18.808 1.00 98.38 99 ALA A N 1
ATOM 733 C CA . ALA A 1 99 ? -7.398 0.593 17.359 1.00 98.38 99 ALA A CA 1
ATOM 734 C C . ALA A 1 99 ? -6.023 0.158 16.837 1.00 98.38 99 ALA A C 1
ATOM 736 O O . ALA A 1 99 ? -4.979 0.624 17.293 1.00 98.38 99 ALA A O 1
ATOM 737 N N . THR A 1 100 ? -6.002 -0.776 15.894 1.00 98.56 100 THR A N 1
ATOM 738 C CA . THR A 1 100 ? -4.778 -1.266 15.254 1.00 98.56 100 THR A CA 1
ATOM 739 C C . THR A 1 100 ? -5.015 -1.402 13.765 1.00 98.56 100 THR A C 1
ATOM 741 O O . THR A 1 100 ? -5.924 -2.120 13.345 1.00 98.56 100 THR A O 1
ATOM 744 N N . VAL A 1 101 ? -4.160 -0.776 12.963 1.00 98.44 101 VAL A N 1
ATOM 745 C CA . VAL A 1 101 ? -4.102 -1.050 11.530 1.00 98.44 101 VAL A CA 1
ATOM 746 C C . VAL A 1 101 ? -3.198 -2.253 11.284 1.00 98.44 101 VAL A C 1
ATOM 748 O O . VAL A 1 101 ? -2.125 -2.399 11.880 1.00 98.44 101 VAL A O 1
ATOM 751 N N . VAL A 1 102 ? -3.647 -3.145 10.411 1.00 97.19 102 VAL A N 1
ATOM 752 C CA . VAL A 1 102 ? -2.866 -4.270 9.899 1.00 97.19 102 VAL A CA 1
ATOM 753 C C . VAL A 1 102 ? -2.793 -4.120 8.396 1.00 97.19 102 VAL A C 1
ATOM 755 O O . VAL A 1 102 ? -3.837 -4.036 7.759 1.00 97.19 102 VAL A O 1
ATOM 758 N N . TRP A 1 103 ? -1.592 -4.108 7.828 1.00 96.38 103 TRP A N 1
ATOM 759 C CA . TRP A 1 103 ? -1.414 -3.975 6.385 1.00 96.38 103 TRP A CA 1
ATOM 760 C C . TRP A 1 103 ? -0.436 -4.994 5.822 1.00 96.38 103 TRP A C 1
ATOM 762 O O . TRP A 1 103 ? 0.290 -5.669 6.551 1.00 96.38 103 TRP A O 1
ATOM 772 N N . SER A 1 104 ? -0.465 -5.120 4.501 1.00 93.31 104 SER A N 1
ATOM 773 C CA . SER A 1 104 ? 0.263 -6.124 3.746 1.00 93.31 104 SER A CA 1
ATOM 774 C C . SER A 1 104 ? 0.514 -5.641 2.318 1.00 93.31 104 SER A C 1
ATOM 776 O O . SER A 1 104 ? -0.406 -5.154 1.652 1.00 93.31 104 SER A O 1
ATOM 778 N N . HIS A 1 105 ? 1.750 -5.803 1.841 1.00 91.31 105 HIS A N 1
ATOM 779 C CA . HIS A 1 105 ? 2.118 -5.499 0.453 1.00 91.31 105 HIS A CA 1
ATOM 780 C C . HIS A 1 105 ? 1.924 -6.697 -0.485 1.00 91.31 105 HIS A C 1
ATOM 782 O O . HIS A 1 105 ? 1.595 -6.529 -1.659 1.00 91.31 105 HIS A O 1
ATOM 788 N N . ALA A 1 106 ? 2.081 -7.907 0.050 1.00 84.06 106 ALA A N 1
ATOM 789 C CA . ALA A 1 106 ? 1.795 -9.173 -0.607 1.00 84.06 106 ALA A CA 1
ATOM 790 C C . ALA A 1 106 ? 1.245 -10.180 0.419 1.00 84.06 106 ALA A C 1
ATOM 792 O O . ALA A 1 106 ? 1.607 -10.095 1.599 1.00 84.06 106 ALA A O 1
ATOM 793 N N . PRO A 1 107 ? 0.399 -11.145 0.005 1.00 75.38 107 PRO A N 1
ATOM 794 C CA . PRO A 1 107 ? -0.243 -12.074 0.931 1.00 75.38 107 PRO A CA 1
ATOM 795 C C . PRO A 1 107 ? 0.747 -12.733 1.904 1.00 75.38 107 PRO A C 1
ATOM 797 O O . PRO A 1 107 ? 1.851 -13.112 1.519 1.00 75.38 107 PRO A O 1
ATOM 800 N N . ARG A 1 108 ? 0.311 -12.935 3.157 1.00 69.56 108 ARG A N 1
ATOM 801 C CA . ARG A 1 108 ? 1.046 -13.571 4.280 1.00 69.56 108 ARG A CA 1
ATOM 802 C C . ARG A 1 108 ? 2.112 -12.727 4.982 1.00 69.56 108 ARG A C 1
ATOM 804 O O . ARG A 1 108 ? 2.445 -13.072 6.114 1.00 69.56 108 ARG A O 1
ATOM 811 N N . GLN A 1 109 ? 2.596 -11.636 4.391 1.00 78.19 109 GLN A N 1
ATOM 812 C CA . GLN A 1 109 ? 3.414 -10.661 5.119 1.00 78.19 109 GLN A CA 1
ATOM 813 C C . GLN A 1 109 ? 2.506 -9.572 5.672 1.00 78.19 109 GLN A C 1
ATOM 815 O O . GLN A 1 109 ? 1.897 -8.823 4.906 1.00 78.19 109 GLN A O 1
ATOM 820 N N . ILE A 1 110 ? 2.372 -9.528 6.997 1.00 89.06 110 ILE A N 1
ATOM 821 C CA . ILE A 1 110 ? 1.559 -8.525 7.679 1.00 89.06 110 ILE A CA 1
ATOM 822 C C . ILE A 1 110 ? 2.405 -7.704 8.635 1.00 89.06 110 ILE A C 1
ATOM 824 O O . ILE A 1 110 ? 3.156 -8.243 9.448 1.00 89.06 110 ILE A O 1
ATOM 828 N N . THR A 1 111 ? 2.185 -6.402 8.594 1.00 94.06 111 THR A N 1
ATOM 829 C CA . THR A 1 111 ? 2.700 -5.459 9.577 1.00 94.06 111 THR A CA 1
ATOM 830 C C . THR A 1 111 ? 1.525 -4.904 10.367 1.00 94.06 111 THR A C 1
ATOM 832 O O . THR A 1 111 ? 0.397 -4.843 9.871 1.00 94.06 111 THR A O 1
ATOM 835 N N . ARG A 1 112 ? 1.756 -4.570 11.637 1.00 96.12 112 ARG A N 1
ATOM 836 C CA . ARG A 1 112 ? 0.726 -4.047 12.538 1.00 96.12 112 ARG A CA 1
ATOM 837 C C . ARG A 1 112 ? 1.215 -2.779 13.202 1.00 96.12 112 ARG A C 1
ATOM 839 O O . ARG A 1 112 ? 2.392 -2.691 13.549 1.00 96.12 112 ARG A O 1
ATOM 846 N N . ARG A 1 113 ? 0.303 -1.840 13.434 1.00 97.50 113 ARG A N 1
ATOM 847 C CA . ARG A 1 113 ? 0.591 -0.624 14.189 1.00 97.50 113 ARG A CA 1
ATOM 848 C C . ARG A 1 113 ? -0.635 -0.182 14.968 1.00 97.50 113 ARG A C 1
ATOM 850 O O . ARG A 1 113 ? -1.733 -0.137 14.417 1.00 97.50 113 ARG A O 1
ATOM 857 N N . SER A 1 114 ? -0.436 0.108 16.249 1.00 98.00 114 SER A N 1
ATOM 858 C CA . SER A 1 114 ? -1.457 0.766 17.061 1.00 98.00 114 SER A CA 1
ATOM 859 C C . SER A 1 114 ? -1.705 2.165 16.517 1.00 98.00 114 SER A C 1
ATOM 861 O O . SER A 1 114 ? -0.764 2.820 16.074 1.00 98.00 114 SER A O 1
ATOM 863 N N . ALA A 1 115 ? -2.957 2.596 16.542 1.00 98.12 115 ALA A N 1
ATOM 864 C CA . ALA A 1 115 ? -3.326 3.937 16.135 1.00 98.12 115 ALA A CA 1
ATOM 865 C C . ALA A 1 115 ? -3.518 4.850 17.340 1.00 98.12 115 ALA A C 1
ATOM 867 O O . ALA A 1 115 ? -3.989 4.416 18.394 1.00 98.12 115 ALA A O 1
ATOM 868 N N . ASP A 1 116 ? -3.194 6.117 17.137 1.00 97.81 116 ASP A N 1
ATOM 869 C CA . ASP A 1 116 ? -3.466 7.195 18.070 1.00 97.81 116 ASP A CA 1
ATOM 870 C C . ASP A 1 116 ? -4.875 7.740 17.819 1.00 97.81 116 ASP A C 1
ATOM 872 O O . ASP A 1 116 ? -5.303 7.871 16.670 1.00 97.81 116 ASP A O 1
ATOM 876 N N . PHE A 1 117 ? -5.603 8.042 18.894 1.00 97.44 117 PHE A N 1
ATOM 877 C CA . PHE A 1 117 ? -6.945 8.617 18.826 1.00 97.44 117 PHE A CA 1
ATOM 878 C C . PHE A 1 117 ? -6.892 10.128 19.038 1.00 97.44 117 PHE A C 1
ATOM 880 O O . PHE A 1 117 ? -6.381 10.593 20.059 1.00 97.44 117 PHE A O 1
ATOM 887 N N . ASP A 1 118 ? -7.469 10.877 18.105 1.00 95.81 118 ASP A N 1
ATOM 888 C CA . ASP A 1 118 ? -7.702 12.307 18.250 1.00 95.81 118 ASP A CA 1
ATOM 889 C C . ASP A 1 118 ? -9.136 12.559 18.760 1.00 95.81 118 ASP A C 1
ATOM 891 O O . ASP A 1 118 ? -10.101 12.345 18.019 1.00 95.81 118 ASP A O 1
ATOM 895 N N . PRO A 1 119 ? -9.314 13.025 20.011 1.00 91.94 119 PRO A N 1
ATOM 896 C CA . PRO A 1 119 ? -10.635 13.272 20.579 1.00 91.94 119 PRO A CA 1
ATOM 897 C C . PRO A 1 119 ? -11.352 14.491 19.983 1.00 91.94 119 PRO A C 1
ATOM 899 O O . PRO A 1 119 ? -12.563 14.604 20.163 1.00 91.94 119 PRO A O 1
ATOM 902 N N . GLU A 1 120 ? -10.647 15.412 19.315 1.00 92.12 120 GLU A N 1
ATOM 903 C CA . GLU A 1 120 ? -11.266 16.597 18.707 1.00 92.12 120 GLU A CA 1
ATOM 904 C C . GLU A 1 120 ? -11.968 16.248 17.396 1.00 92.12 120 GLU A C 1
ATOM 906 O O . GLU A 1 120 ? -13.045 16.770 17.102 1.00 92.12 120 GLU A O 1
ATOM 911 N N . THR A 1 121 ? -11.365 15.347 16.621 1.00 91.44 121 THR A N 1
ATOM 912 C CA . THR A 1 121 ? -11.875 14.920 15.313 1.00 91.44 121 THR A CA 1
ATOM 913 C C . THR A 1 121 ? -12.600 13.576 15.359 1.00 91.44 121 THR A C 1
ATOM 915 O O . THR A 1 121 ? -13.375 13.281 14.454 1.00 91.44 121 THR A O 1
ATOM 918 N N . GLY A 1 122 ? -12.383 12.767 16.402 1.00 92.62 122 GLY A N 1
ATOM 919 C CA . GLY A 1 122 ? -12.907 11.402 16.499 1.00 92.62 122 GLY A CA 1
ATOM 920 C C . GLY A 1 122 ? -12.170 10.398 15.605 1.00 92.62 122 GLY A C 1
ATOM 921 O O . GLY A 1 122 ? -12.682 9.305 15.359 1.00 92.62 122 GLY A O 1
ATOM 922 N N . VAL A 1 123 ? -10.986 10.760 15.105 1.00 97.44 123 VAL A N 1
ATOM 923 C CA . VAL A 1 123 ? -10.236 9.984 14.113 1.00 97.44 123 VAL A CA 1
ATOM 924 C C . VAL A 1 123 ? -9.124 9.178 14.778 1.00 97.44 123 VAL A C 1
ATOM 926 O O . VAL A 1 123 ? -8.379 9.677 15.620 1.00 97.44 123 VAL A O 1
ATOM 929 N N . PHE A 1 124 ? -8.975 7.926 14.353 1.00 98.44 124 PHE A N 1
ATOM 930 C CA . PHE A 1 124 ? -7.794 7.116 14.630 1.00 98.44 124 PHE A CA 1
ATOM 931 C C . PHE A 1 124 ? -6.782 7.289 13.505 1.00 98.44 124 PHE A C 1
ATOM 933 O O . PHE A 1 124 ? -7.147 7.181 12.334 1.00 98.44 124 PHE A O 1
ATOM 940 N N . SER A 1 125 ? -5.513 7.503 13.844 1.00 98.31 125 SER A N 1
ATOM 941 C CA . SER A 1 125 ? -4.431 7.639 12.867 1.00 98.31 125 SER A CA 1
ATOM 942 C C . SER A 1 125 ? -3.243 6.738 13.187 1.00 98.31 125 SER A C 1
ATOM 944 O O . SER A 1 125 ? -2.908 6.508 14.346 1.00 98.31 125 SER A O 1
ATOM 946 N N . ALA A 1 126 ? -2.615 6.188 12.152 1.00 98.38 126 ALA A N 1
ATOM 947 C CA . ALA A 1 126 ? -1.393 5.405 12.277 1.00 98.38 126 ALA A CA 1
ATOM 948 C C . ALA A 1 126 ? -0.460 5.701 11.101 1.00 98.38 126 ALA A C 1
ATOM 950 O O . ALA A 1 126 ? -0.882 5.652 9.948 1.00 98.38 126 ALA A O 1
ATOM 951 N N . THR A 1 127 ? 0.817 5.933 11.396 1.00 97.94 127 THR A N 1
ATOM 952 C CA . THR A 1 127 ? 1.839 6.279 10.395 1.00 97.94 127 THR A CA 1
ATOM 953 C C . THR A 1 127 ? 2.894 5.195 10.323 1.00 97.94 127 THR A C 1
ATOM 955 O O . THR A 1 127 ? 3.446 4.836 11.359 1.00 97.94 127 THR A O 1
ATOM 958 N N . TRP A 1 128 ? 3.240 4.711 9.132 1.00 96.88 128 TRP A N 1
ATOM 959 C CA . TRP A 1 128 ? 4.498 3.993 8.897 1.00 96.88 128 TRP A CA 1
ATOM 960 C C . TRP A 1 128 ? 5.565 4.998 8.421 1.00 96.88 128 TRP A C 1
ATOM 962 O O . TRP A 1 128 ? 5.272 5.739 7.490 1.00 96.88 128 TRP A O 1
ATOM 972 N N . PRO A 1 129 ? 6.780 5.050 9.009 1.00 94.00 129 PRO A N 1
ATOM 973 C CA . PRO A 1 129 ? 7.752 6.132 8.796 1.00 94.00 129 PRO A CA 1
ATOM 974 C C . PRO A 1 129 ? 8.646 5.933 7.561 1.00 94.00 129 PRO A C 1
ATOM 976 O O . PRO A 1 129 ? 9.666 6.605 7.396 1.00 94.00 129 PRO A O 1
ATOM 979 N N . GLY A 1 130 ? 8.316 4.982 6.687 1.00 90.38 130 GLY A N 1
ATOM 980 C CA . GLY A 1 130 ? 9.037 4.817 5.434 1.00 90.38 130 GLY A CA 1
ATOM 981 C C . GLY A 1 130 ? 10.432 4.229 5.598 1.00 90.38 130 GLY A C 1
ATOM 982 O O . GLY A 1 130 ? 10.669 3.289 6.363 1.00 90.38 130 GLY A O 1
ATOM 983 N N . ILE A 1 131 ? 11.365 4.837 4.865 1.00 85.50 131 ILE A N 1
ATOM 984 C CA . ILE A 1 131 ? 12.772 4.429 4.768 1.00 85.50 131 ILE A CA 1
ATOM 985 C C . ILE A 1 131 ? 13.519 4.386 6.111 1.00 85.50 131 ILE A C 1
ATOM 987 O O . ILE A 1 131 ? 14.542 3.704 6.226 1.00 85.50 131 ILE A O 1
ATOM 991 N N . GLU A 1 132 ? 13.034 5.095 7.135 1.00 85.50 132 GLU A N 1
ATOM 992 C CA . GLU A 1 132 ? 13.611 5.034 8.482 1.00 85.50 132 GLU A CA 1
ATOM 993 C C . GLU A 1 132 ? 13.499 3.629 9.092 1.00 85.50 132 GLU A C 1
ATOM 995 O O . GLU A 1 132 ? 14.400 3.183 9.814 1.00 85.50 132 GLU A O 1
ATOM 1000 N N . GLU A 1 133 ? 12.426 2.914 8.752 1.00 86.50 133 GLU A N 1
ATOM 1001 C CA . GLU A 1 133 ? 12.120 1.579 9.253 1.00 86.50 133 GLU A CA 1
ATOM 1002 C C . GLU A 1 133 ? 12.542 0.496 8.257 1.00 86.50 133 GLU A C 1
ATOM 1004 O O . GLU A 1 133 ? 13.317 -0.390 8.629 1.00 86.50 133 GLU A O 1
ATOM 1009 N N . ASP A 1 134 ? 12.115 0.596 6.992 1.00 86.62 134 ASP A N 1
ATOM 1010 C CA . ASP A 1 134 ? 12.369 -0.438 5.981 1.00 86.62 134 ASP A CA 1
ATOM 1011 C C . ASP A 1 134 ? 12.507 0.110 4.545 1.00 86.62 134 ASP A C 1
ATOM 1013 O O . ASP A 1 134 ? 12.008 1.180 4.205 1.00 86.62 134 ASP A O 1
ATOM 1017 N N . SER A 1 135 ? 13.200 -0.634 3.677 1.00 89.81 135 SER A N 1
ATOM 1018 C CA . SER A 1 135 ? 13.382 -0.298 2.257 1.00 89.81 135 SER A CA 1
ATOM 1019 C C . SER A 1 135 ? 12.249 -0.865 1.404 1.00 89.81 135 SER A C 1
ATOM 1021 O O . SER A 1 135 ? 12.397 -1.911 0.767 1.00 89.81 135 SER A O 1
ATOM 1023 N N . VAL A 1 136 ? 11.127 -0.148 1.365 1.00 92.81 136 VAL A N 1
ATOM 1024 C CA . VAL A 1 136 ? 9.981 -0.478 0.507 1.00 92.81 136 VAL A CA 1
ATOM 1025 C C . VAL A 1 136 ? 9.953 0.478 -0.694 1.00 92.81 136 VAL A C 1
ATOM 1027 O O . VAL A 1 136 ? 9.929 1.695 -0.490 1.00 92.81 136 VAL A O 1
ATOM 1030 N N . PRO A 1 137 ? 9.986 -0.025 -1.944 1.00 94.62 137 PRO A N 1
ATOM 1031 C CA . PRO A 1 137 ? 9.929 0.829 -3.129 1.00 94.62 137 PRO A CA 1
ATOM 1032 C C . PRO A 1 137 ? 8.537 1.463 -3.294 1.00 94.62 137 PRO A C 1
ATOM 1034 O O . PRO A 1 137 ? 7.563 0.954 -2.732 1.00 94.62 137 PRO A O 1
ATOM 1037 N N . PRO A 1 138 ? 8.405 2.552 -4.074 1.00 96.69 138 PRO A N 1
ATOM 1038 C CA . PRO A 1 138 ? 7.096 3.122 -4.352 1.00 96.69 138 PRO A CA 1
ATOM 1039 C C . PRO A 1 138 ? 6.262 2.184 -5.222 1.00 96.69 138 PRO A C 1
ATOM 1041 O O . PRO A 1 138 ? 6.772 1.234 -5.812 1.00 96.69 138 PRO A O 1
ATOM 1044 N N . TRP A 1 139 ? 4.973 2.486 -5.337 1.00 97.38 139 TRP A N 1
ATOM 1045 C CA . TRP A 1 139 ? 3.999 1.771 -6.162 1.00 97.38 139 TRP A CA 1
ATOM 1046 C C . TRP A 1 139 ? 3.750 0.319 -5.758 1.00 97.38 139 TRP A C 1
ATOM 1048 O O . TRP A 1 139 ? 3.078 -0.413 -6.484 1.00 97.38 139 TRP A O 1
ATOM 1058 N N . VAL A 1 140 ? 4.243 -0.125 -4.602 1.00 94.69 140 VAL A N 1
ATOM 1059 C CA . VAL A 1 140 ? 3.790 -1.387 -4.009 1.00 94.69 140 VAL A CA 1
ATOM 1060 C C . VAL A 1 140 ? 2.344 -1.238 -3.540 1.00 94.69 140 VAL A C 1
ATOM 1062 O O . VAL A 1 140 ? 1.922 -0.150 -3.142 1.00 94.69 140 VAL A O 1
ATOM 1065 N N . ALA A 1 141 ? 1.583 -2.332 -3.584 1.00 94.12 141 ALA A N 1
ATOM 1066 C CA . ALA A 1 141 ? 0.233 -2.338 -3.032 1.00 94.12 141 ALA A CA 1
ATOM 1067 C C . ALA A 1 141 ? 0.285 -2.134 -1.513 1.00 94.12 141 ALA A C 1
ATOM 1069 O O . ALA A 1 141 ? 1.203 -2.623 -0.856 1.00 94.12 141 ALA A O 1
ATOM 1070 N N . VAL A 1 142 ? -0.718 -1.475 -0.949 1.00 96.19 142 VAL A N 1
ATOM 1071 C CA . VAL A 1 142 ? -0.959 -1.427 0.493 1.00 96.19 142 VAL A CA 1
ATOM 1072 C C . VAL A 1 142 ? -2.392 -1.876 0.731 1.00 96.19 142 VAL A C 1
ATOM 1074 O O . VAL A 1 142 ? -3.336 -1.109 0.610 1.00 96.19 142 VAL A O 1
ATOM 1077 N N . ASN A 1 143 ? -2.572 -3.155 1.041 1.00 95.56 143 ASN A N 1
ATOM 1078 C CA . ASN A 1 143 ? -3.875 -3.661 1.459 1.00 95.56 143 ASN A CA 1
ATOM 1079 C C . ASN A 1 143 ? -3.903 -3.630 2.982 1.00 95.56 143 ASN A C 1
ATOM 1081 O O . ASN A 1 143 ? -2.939 -4.082 3.604 1.00 95.56 143 ASN A O 1
ATOM 1085 N N . TYR A 1 144 ? -4.965 -3.107 3.589 1.00 97.44 144 TYR A N 1
ATOM 1086 C CA . TYR A 1 144 ? -5.041 -2.972 5.043 1.00 97.44 144 TYR A CA 1
ATOM 1087 C C . TYR A 1 144 ? -6.435 -3.239 5.591 1.00 97.44 144 TYR A C 1
ATOM 1089 O O . TYR A 1 144 ? -7.433 -3.159 4.889 1.00 97.44 144 TYR A O 1
ATOM 1097 N N . GLN A 1 145 ? -6.500 -3.548 6.876 1.00 97.38 145 GLN A N 1
ATOM 1098 C CA . GLN A 1 145 ? -7.730 -3.628 7.650 1.00 97.38 145 GLN A CA 1
ATOM 1099 C C . GLN A 1 145 ? -7.506 -2.986 9.014 1.00 97.38 145 GLN A C 1
ATOM 1101 O O . GLN A 1 145 ? -6.380 -2.931 9.521 1.00 97.38 145 GLN A O 1
ATOM 1106 N N . TRP A 1 146 ? -8.595 -2.570 9.639 1.00 98.50 146 TRP A N 1
ATOM 1107 C CA . TRP A 1 146 ? -8.585 -2.054 10.998 1.00 98.50 146 TRP A CA 1
ATOM 1108 C C . TRP A 1 146 ? -9.123 -3.090 11.971 1.00 98.50 146 TRP A C 1
ATOM 1110 O O . TRP A 1 146 ? -9.988 -3.895 11.623 1.00 98.50 146 TRP A O 1
ATOM 1120 N N . ARG A 1 147 ? -8.574 -3.082 13.184 1.00 98.25 147 ARG A N 1
ATOM 1121 C CA . ARG A 1 147 ? -8.995 -3.914 14.309 1.00 98.25 147 ARG A CA 1
ATOM 1122 C C . ARG A 1 147 ? -9.299 -3.019 15.492 1.00 98.25 147 ARG A C 1
ATOM 1124 O O . ARG A 1 147 ? -8.444 -2.221 15.872 1.00 98.25 147 ARG A O 1
ATOM 1131 N N . PHE A 1 148 ? -10.477 -3.185 16.066 1.00 98.44 148 PHE A N 1
ATOM 1132 C CA . PHE A 1 148 ? -10.967 -2.383 17.173 1.00 98.44 148 PHE A CA 1
ATOM 1133 C C . PHE A 1 148 ? -11.351 -3.259 18.355 1.00 98.44 148 PHE A C 1
ATOM 1135 O O . PHE A 1 148 ? -11.849 -4.371 18.166 1.00 98.44 148 PHE A O 1
ATOM 1142 N N . THR A 1 149 ? -11.168 -2.708 19.551 1.00 98.31 149 THR A N 1
ATOM 1143 C CA . THR A 1 149 ? -11.712 -3.236 20.803 1.00 98.31 149 THR A CA 1
ATOM 1144 C C . THR A 1 149 ? -12.351 -2.088 21.574 1.00 98.31 149 THR A C 1
ATOM 1146 O O . THR A 1 149 ? -11.726 -1.036 21.725 1.00 98.31 149 THR A O 1
ATOM 1149 N N . ASP A 1 150 ? -13.585 -2.271 22.040 1.00 98.12 150 ASP A N 1
ATOM 1150 C CA . ASP A 1 150 ? -14.267 -1.300 22.903 1.00 98.12 150 ASP A CA 1
ATOM 1151 C C . ASP A 1 150 ? -14.133 -1.628 24.396 1.00 98.12 150 ASP A C 1
ATOM 1153 O O . ASP A 1 150 ? -13.626 -2.686 24.775 1.00 98.12 150 ASP A O 1
ATOM 1157 N N . SER A 1 151 ? -14.595 -0.707 25.243 1.00 97.56 151 SER A N 1
ATOM 1158 C CA . SER A 1 151 ? -14.533 -0.807 26.707 1.00 97.56 151 SER A CA 1
ATOM 1159 C C . SER A 1 151 ? -15.323 -1.974 27.304 1.00 97.56 151 SER A C 1
ATOM 1161 O O . SER A 1 151 ? -15.073 -2.374 28.438 1.00 97.56 151 SER A O 1
ATOM 1163 N N . GLU A 1 152 ? -16.262 -2.547 26.550 1.00 96.81 152 GLU A N 1
ATOM 1164 C CA . GLU A 1 152 ? -17.041 -3.722 26.957 1.00 96.81 152 GLU A CA 1
ATOM 1165 C C . GLU A 1 152 ? -16.404 -5.033 26.454 1.00 96.81 152 GLU A C 1
ATOM 1167 O O . GLU A 1 152 ? -16.943 -6.124 26.657 1.00 96.81 152 GLU A O 1
ATOM 1172 N N . GLY A 1 153 ? -15.238 -4.946 25.803 1.00 96.88 153 GLY A N 1
ATOM 1173 C CA . GLY A 1 153 ? -14.489 -6.081 25.276 1.00 96.88 153 GLY A CA 1
ATOM 1174 C C . GLY A 1 153 ? -15.031 -6.638 23.958 1.00 96.88 153 GLY A C 1
ATOM 1175 O O . GLY A 1 153 ? -14.598 -7.716 23.538 1.00 96.88 153 GLY A O 1
ATOM 1176 N N . ASN A 1 154 ? -15.956 -5.943 23.286 1.00 98.06 154 ASN A N 1
ATOM 1177 C CA . ASN A 1 154 ? -16.357 -6.324 21.933 1.00 98.06 154 ASN A CA 1
ATOM 1178 C C . ASN A 1 154 ? -15.207 -6.020 20.970 1.00 98.06 154 ASN A C 1
ATOM 1180 O O . ASN A 1 154 ? -14.469 -5.051 21.154 1.00 98.06 154 ASN A O 1
ATOM 1184 N N . THR A 1 155 ? -15.076 -6.825 19.914 1.00 98.06 155 THR A N 1
ATOM 1185 C CA . THR A 1 155 ? -14.042 -6.609 18.893 1.00 98.06 155 THR A CA 1
ATOM 1186 C C . THR A 1 155 ? -14.639 -6.535 17.504 1.00 98.06 155 THR A C 1
ATOM 1188 O O . THR A 1 155 ? -15.680 -7.139 17.226 1.00 98.06 155 THR A O 1
ATOM 1191 N N . TYR A 1 156 ? -13.962 -5.803 16.627 1.00 98.19 156 TYR A N 1
ATOM 1192 C CA . TYR A 1 156 ? -14.348 -5.666 15.233 1.00 98.19 156 TYR A CA 1
ATOM 1193 C C . TYR A 1 156 ? -13.126 -5.573 14.330 1.00 98.19 156 TYR A C 1
ATOM 1195 O O . TYR A 1 156 ? -12.242 -4.748 14.544 1.00 98.19 156 TYR A O 1
ATOM 1203 N N . ASN A 1 157 ? -13.099 -6.411 13.299 1.00 97.81 157 ASN A N 1
ATOM 1204 C CA . ASN A 1 157 ? -12.188 -6.290 12.175 1.00 97.81 157 ASN A CA 1
ATOM 1205 C C . ASN A 1 157 ? -12.990 -5.820 10.967 1.00 97.81 157 ASN A C 1
ATOM 1207 O O . ASN A 1 157 ? -13.992 -6.446 10.614 1.00 97.81 157 ASN A O 1
ATOM 1211 N N . THR A 1 158 ? -12.534 -4.764 10.303 1.00 98.06 158 THR A N 1
ATOM 1212 C CA . THR A 1 158 ? -13.099 -4.380 9.006 1.00 98.06 158 THR A CA 1
ATOM 1213 C C . THR A 1 158 ? -12.796 -5.453 7.960 1.00 98.06 158 THR A C 1
ATOM 1215 O O . THR A 1 158 ? -11.861 -6.241 8.119 1.00 98.06 158 THR A O 1
ATOM 1218 N N . ALA A 1 159 ? -13.533 -5.436 6.847 1.00 96.44 159 ALA A N 1
ATOM 1219 C CA . ALA A 1 159 ? -13.030 -6.050 5.622 1.00 96.44 159 ALA A CA 1
ATOM 1220 C C . ALA A 1 159 ? -11.709 -5.369 5.210 1.00 96.44 159 ALA A C 1
ATOM 1222 O O . ALA A 1 159 ? -11.409 -4.252 5.656 1.00 96.44 159 ALA A O 1
ATOM 1223 N N . TRP A 1 160 ? -10.926 -6.025 4.356 1.00 95.69 160 TRP A N 1
ATOM 1224 C CA . TRP A 1 160 ? -9.721 -5.408 3.811 1.00 95.69 160 TRP A CA 1
ATOM 1225 C C . TRP A 1 160 ? -10.074 -4.289 2.830 1.00 95.69 160 TRP A C 1
ATOM 1227 O O . TRP A 1 160 ? -10.814 -4.481 1.865 1.00 95.69 160 TRP A O 1
ATOM 1237 N N . PHE A 1 161 ? -9.469 -3.130 3.043 1.00 95.62 161 PHE A N 1
ATOM 1238 C CA . PHE A 1 161 ? -9.332 -2.079 2.052 1.00 95.62 161 PHE A CA 1
ATOM 1239 C C . PHE A 1 161 ? -8.210 -2.483 1.090 1.00 95.62 161 PHE A C 1
ATOM 1241 O O . PHE A 1 161 ? -7.106 -2.846 1.513 1.00 95.62 161 PHE A O 1
ATOM 1248 N N . ARG A 1 162 ? -8.515 -2.488 -0.209 1.00 93.19 162 ARG A N 1
ATOM 1249 C CA . ARG A 1 162 ? -7.631 -2.987 -1.269 1.00 93.19 162 ARG A CA 1
ATOM 1250 C C . ARG A 1 162 ? -7.352 -1.902 -2.294 1.00 93.19 162 ARG A C 1
ATOM 1252 O O . ARG A 1 162 ? -8.223 -1.092 -2.589 1.00 93.19 162 ARG A O 1
ATOM 1259 N N . GLY A 1 163 ? -6.182 -1.991 -2.917 1.00 88.06 163 GLY A N 1
ATOM 1260 C CA . GLY A 1 163 ? -5.851 -1.195 -4.099 1.00 88.06 163 GLY A CA 1
ATOM 1261 C C . GLY A 1 163 ? -5.138 0.125 -3.824 1.00 88.06 163 GLY A C 1
ATOM 1262 O O . GLY A 1 163 ? -4.768 0.784 -4.790 1.00 88.06 163 GLY A O 1
ATOM 1263 N N . GLU A 1 164 ? -4.877 0.476 -2.563 1.00 96.19 164 GLU A N 1
ATOM 1264 C CA . GLU A 1 164 ? -3.992 1.602 -2.265 1.00 96.19 164 GLU A CA 1
ATOM 1265 C C . GLU A 1 164 ? -2.561 1.308 -2.717 1.00 96.19 164 GLU A C 1
ATOM 1267 O O . GLU A 1 164 ? -2.112 0.154 -2.751 1.00 96.19 164 GLU A O 1
ATOM 1272 N N . GLU A 1 165 ? -1.828 2.361 -3.062 1.00 96.75 165 GLU A N 1
ATOM 1273 C CA . GLU A 1 165 ? -0.462 2.264 -3.563 1.00 96.75 165 GLU A CA 1
ATOM 1274 C C . GLU A 1 165 ? 0.441 3.239 -2.817 1.00 96.75 165 GLU A C 1
ATOM 1276 O O . GLU A 1 165 ? 0.091 4.403 -2.628 1.00 96.75 165 GLU A O 1
ATOM 1281 N N . TYR A 1 166 ? 1.641 2.787 -2.440 1.00 97.50 166 TYR A N 1
ATOM 1282 C CA . TYR A 1 166 ? 2.671 3.653 -1.861 1.00 97.50 166 TYR A CA 1
ATOM 1283 C C . TYR A 1 166 ? 3.275 4.568 -2.943 1.00 97.50 166 TYR A C 1
ATOM 1285 O O . TYR A 1 166 ? 4.398 4.380 -3.401 1.00 97.50 166 TYR A O 1
ATOM 1293 N N . ALA A 1 167 ? 2.469 5.499 -3.442 1.00 97.81 167 ALA A N 1
ATOM 1294 C CA . ALA A 1 167 ? 2.731 6.302 -4.625 1.00 97.81 167 ALA A CA 1
ATOM 1295 C C . ALA A 1 167 ? 3.920 7.256 -4.462 1.00 97.81 167 ALA A C 1
ATOM 1297 O O . ALA A 1 167 ? 4.005 7.983 -3.470 1.00 97.81 167 ALA A O 1
ATOM 1298 N N . ASP A 1 168 ? 4.784 7.312 -5.477 1.00 97.31 168 ASP A N 1
ATOM 1299 C CA . ASP A 1 168 ? 5.804 8.351 -5.617 1.00 97.31 168 ASP A CA 1
ATOM 1300 C C . ASP A 1 168 ? 5.257 9.516 -6.443 1.00 97.31 168 ASP A C 1
ATOM 1302 O O . ASP A 1 168 ? 5.307 9.515 -7.672 1.00 97.31 168 ASP A O 1
ATOM 1306 N N . ASN A 1 169 ? 4.781 10.541 -5.743 1.00 94.00 169 ASN A N 1
ATOM 1307 C CA . ASN A 1 169 ? 4.270 11.764 -6.361 1.00 94.00 169 ASN A CA 1
ATOM 1308 C C . ASN A 1 169 ? 5.365 12.819 -6.611 1.00 94.00 169 ASN A C 1
ATOM 1310 O O . ASN A 1 169 ? 5.057 13.949 -6.983 1.00 94.00 169 ASN A O 1
ATOM 1314 N N . THR A 1 170 ? 6.639 12.486 -6.371 1.00 93.12 170 THR A N 1
ATOM 1315 C CA . THR A 1 170 ? 7.773 13.410 -6.550 1.00 93.12 170 THR A CA 1
ATOM 1316 C C . THR A 1 170 ? 8.399 13.316 -7.942 1.00 93.12 170 THR A C 1
ATOM 1318 O O . THR A 1 170 ? 9.071 14.250 -8.378 1.00 93.12 170 THR A O 1
ATOM 1321 N N . ASN A 1 171 ? 8.165 12.208 -8.650 1.00 94.12 171 ASN A N 1
ATOM 1322 C CA . ASN A 1 171 ? 8.599 11.984 -10.027 1.00 94.12 171 ASN A CA 1
ATOM 1323 C C . ASN A 1 171 ? 7.385 11.745 -10.939 1.00 94.12 171 ASN A C 1
ATOM 1325 O O . ASN A 1 171 ? 6.306 11.382 -10.478 1.00 94.12 171 ASN A O 1
ATOM 1329 N N . ASN A 1 172 ? 7.578 11.896 -12.249 1.00 96.62 172 ASN A N 1
ATOM 1330 C CA . ASN A 1 172 ? 6.564 11.540 -13.238 1.00 96.62 172 ASN A CA 1
ATOM 1331 C C . ASN A 1 172 ? 6.674 10.056 -13.607 1.00 96.62 172 ASN A C 1
ATOM 1333 O O . ASN A 1 172 ? 7.765 9.556 -13.901 1.00 96.62 172 ASN A O 1
ATOM 1337 N N . TRP A 1 173 ? 5.532 9.369 -13.629 1.00 97.50 173 TRP A N 1
ATOM 1338 C CA . TRP A 1 173 ? 5.437 7.935 -13.892 1.00 97.50 173 TRP A CA 1
ATOM 1339 C C . TRP A 1 173 ? 4.337 7.628 -14.906 1.00 97.50 173 TRP A C 1
ATOM 1341 O O . TRP A 1 173 ? 3.268 8.232 -14.891 1.00 97.50 173 TRP A O 1
ATOM 1351 N N . SER A 1 174 ? 4.588 6.640 -15.760 1.00 97.69 174 SER A N 1
ATOM 1352 C CA . SER A 1 174 ? 3.576 6.006 -16.607 1.00 97.69 174 SER A CA 1
ATOM 1353 C C . SER A 1 174 ? 3.211 4.638 -16.039 1.00 97.69 174 SER A C 1
ATOM 1355 O O . SER A 1 174 ? 4.100 3.872 -15.662 1.00 97.69 174 SER A O 1
ATOM 1357 N N . ARG A 1 175 ? 1.914 4.322 -16.000 1.00 97.44 175 ARG A N 1
ATOM 1358 C CA . ARG A 1 175 ? 1.383 3.034 -15.534 1.00 97.44 175 ARG A CA 1
ATOM 1359 C C . ARG A 1 175 ? 0.871 2.225 -16.720 1.00 97.44 175 ARG A C 1
ATOM 1361 O O . ARG A 1 175 ? 0.049 2.710 -17.492 1.00 97.44 175 ARG A O 1
ATOM 1368 N N . TYR A 1 176 ? 1.311 0.979 -16.805 1.00 97.25 176 TYR A N 1
ATOM 1369 C CA . TYR A 1 176 ? 0.853 -0.013 -17.769 1.00 97.25 176 TYR A CA 1
ATOM 1370 C C . TYR A 1 176 ? 0.321 -1.217 -17.005 1.00 97.25 176 TYR A C 1
ATOM 1372 O O . TYR A 1 176 ? 0.872 -1.596 -15.973 1.00 97.25 176 TYR A O 1
ATOM 1380 N N . GLU A 1 177 ? -0.753 -1.824 -17.488 1.00 96.19 177 GLU A N 1
ATOM 1381 C CA . GLU A 1 177 ? -1.342 -2.983 -16.832 1.00 96.19 177 GLU A CA 1
ATOM 1382 C C . GLU A 1 177 ? -1.854 -3.981 -17.865 1.00 96.19 177 GLU A C 1
ATOM 1384 O O . GLU A 1 177 ? -2.526 -3.620 -18.829 1.00 96.19 177 GLU A O 1
ATOM 1389 N N . SER A 1 178 ? -1.552 -5.251 -17.617 1.00 93.69 178 SER A N 1
ATOM 1390 C CA . SER A 1 178 ? -2.105 -6.399 -18.331 1.00 93.69 178 SER A CA 1
ATOM 1391 C C . SER A 1 178 ? -2.733 -7.376 -17.330 1.00 93.69 178 SER A C 1
ATOM 1393 O O . SER A 1 178 ? -2.780 -7.122 -16.122 1.00 93.69 178 SER A O 1
ATOM 1395 N N . GLU A 1 179 ? -3.216 -8.521 -17.807 1.00 89.94 179 GLU A N 1
ATOM 1396 C CA . GLU A 1 179 ? -3.582 -9.641 -16.926 1.00 89.94 179 GLU A CA 1
ATOM 1397 C C . GLU A 1 179 ? -2.378 -10.199 -16.142 1.00 89.94 179 GLU A C 1
ATOM 1399 O O . GLU A 1 179 ? -2.573 -10.690 -15.034 1.00 89.94 179 GLU A O 1
ATOM 1404 N N . ASP A 1 180 ? -1.147 -10.059 -16.650 1.00 89.06 180 ASP A N 1
ATOM 1405 C CA . ASP A 1 180 ? 0.046 -10.676 -16.050 1.00 89.06 180 ASP A CA 1
ATOM 1406 C C . ASP A 1 180 ? 0.820 -9.788 -15.087 1.00 89.06 180 ASP A C 1
ATOM 1408 O O . ASP A 1 180 ? 1.499 -10.303 -14.204 1.00 89.06 180 ASP A O 1
ATOM 1412 N N . ILE A 1 181 ? 0.819 -8.472 -15.301 1.00 92.81 181 ILE A N 1
ATOM 1413 C CA . ILE A 1 181 ? 1.744 -7.561 -14.620 1.00 92.81 181 ILE A CA 1
ATOM 1414 C C . ILE A 1 181 ? 1.211 -6.126 -14.596 1.00 92.81 181 ILE A C 1
ATOM 1416 O O . ILE A 1 181 ? 0.508 -5.700 -15.518 1.00 92.81 181 ILE A O 1
ATOM 1420 N N . ILE A 1 182 ? 1.589 -5.376 -13.559 1.00 95.69 182 ILE A N 1
ATOM 1421 C CA . ILE A 1 182 ? 1.494 -3.910 -13.506 1.00 95.69 182 ILE A CA 1
ATOM 1422 C C . ILE A 1 182 ? 2.909 -3.338 -13.632 1.00 95.69 182 ILE A C 1
ATOM 1424 O O . ILE A 1 182 ? 3.799 -3.725 -12.877 1.00 95.69 182 ILE A O 1
ATOM 1428 N N . VAL A 1 183 ? 3.133 -2.420 -14.567 1.00 97.12 183 VAL A N 1
ATOM 1429 C CA . VAL A 1 183 ? 4.443 -1.812 -14.833 1.00 97.12 183 VAL A CA 1
ATOM 1430 C C . VAL A 1 183 ? 4.370 -0.308 -14.596 1.00 97.12 183 VAL A C 1
ATOM 1432 O O . VAL A 1 183 ? 3.546 0.382 -15.191 1.00 97.12 183 VAL A O 1
ATOM 1435 N N . PHE A 1 184 ? 5.265 0.202 -13.759 1.00 97.94 184 PHE A N 1
ATOM 1436 C CA . PHE A 1 184 ? 5.488 1.621 -13.517 1.00 97.94 184 PHE A CA 1
ATOM 1437 C C . PHE A 1 184 ? 6.809 2.020 -14.166 1.00 97.94 184 PHE A C 1
ATOM 1439 O O . PHE A 1 184 ? 7.856 1.449 -13.860 1.00 97.94 184 PHE A O 1
ATOM 1446 N N . VAL A 1 185 ? 6.763 2.992 -15.072 1.00 96.81 185 VAL A N 1
ATOM 1447 C CA . VAL A 1 185 ? 7.922 3.467 -15.836 1.00 96.81 185 VAL A CA 1
ATOM 1448 C C . VAL A 1 185 ? 8.158 4.931 -15.506 1.00 96.81 185 VAL A C 1
ATOM 1450 O O . VAL A 1 185 ? 7.287 5.763 -15.759 1.00 96.81 185 VAL A O 1
ATOM 1453 N N . GLN A 1 186 ? 9.318 5.248 -14.936 1.00 95.88 186 GLN A N 1
ATOM 1454 C CA . GLN A 1 186 ? 9.700 6.628 -14.661 1.00 95.88 186 GLN A CA 1
ATOM 1455 C C . GLN A 1 186 ? 9.938 7.382 -15.975 1.00 95.88 186 GLN A C 1
ATOM 1457 O O . GLN A 1 186 ? 10.529 6.843 -16.916 1.00 95.88 186 GLN A O 1
ATOM 1462 N N . GLU A 1 187 ? 9.531 8.650 -16.017 1.00 94.62 187 GLU A N 1
ATOM 1463 C CA . GLU A 1 187 ? 9.891 9.566 -17.098 1.00 94.62 187 GLU A CA 1
ATOM 1464 C C . GLU A 1 187 ? 11.413 9.570 -17.349 1.00 94.62 187 GLU A C 1
ATOM 1466 O O . GLU A 1 187 ? 12.225 9.550 -16.420 1.00 94.62 187 GLU A O 1
ATOM 1471 N N . GLY A 1 188 ? 11.796 9.586 -18.629 1.00 90.44 188 GLY A N 1
ATOM 1472 C CA . GLY A 1 188 ? 13.188 9.512 -19.087 1.00 90.44 188 GLY A CA 1
ATOM 1473 C C . GLY A 1 188 ? 13.589 8.152 -19.669 1.00 90.44 188 GLY A C 1
ATOM 1474 O O . GLY A 1 188 ? 14.662 8.042 -20.262 1.00 90.44 188 GLY A O 1
ATOM 1475 N N . LEU A 1 189 ? 12.733 7.134 -19.544 1.00 90.44 189 LEU A N 1
ATOM 1476 C CA . LEU A 1 189 ? 12.854 5.870 -20.277 1.00 90.44 189 LEU A CA 1
ATOM 1477 C C . LEU A 1 189 ? 12.134 5.929 -21.638 1.00 90.44 189 LEU A C 1
ATOM 1479 O O . LEU A 1 189 ? 11.231 6.749 -21.805 1.00 90.44 189 LEU A O 1
ATOM 1483 N N . PRO A 1 190 ? 12.510 5.074 -22.613 1.00 90.25 190 PRO A N 1
ATOM 1484 C CA . PRO A 1 190 ? 11.782 4.947 -23.877 1.00 90.25 190 PRO A CA 1
ATOM 1485 C C . PRO A 1 190 ? 10.284 4.692 -23.663 1.00 90.25 190 PRO A C 1
ATOM 1487 O O . PRO A 1 190 ? 9.916 3.889 -22.802 1.00 90.25 190 PRO A O 1
ATOM 1490 N N . GLU A 1 191 ? 9.428 5.343 -24.455 1.00 89.44 191 GLU A N 1
ATOM 1491 C CA . GLU A 1 191 ? 7.963 5.278 -24.303 1.00 89.44 191 GLU A CA 1
ATOM 1492 C C . GLU A 1 191 ? 7.409 3.848 -24.415 1.00 89.44 191 GLU A C 1
ATOM 1494 O O . GLU A 1 191 ? 6.434 3.498 -23.757 1.00 89.44 191 GLU A O 1
ATOM 1499 N N . ASP A 1 192 ? 8.062 2.986 -25.191 1.00 90.69 192 ASP A N 1
ATOM 1500 C CA . ASP A 1 192 ? 7.662 1.597 -25.400 1.00 90.69 192 ASP A CA 1
ATOM 1501 C C . ASP A 1 192 ? 8.140 0.638 -24.295 1.00 90.69 192 ASP A C 1
ATOM 1503 O O . ASP A 1 192 ? 7.749 -0.529 -24.295 1.00 90.69 192 ASP A O 1
ATOM 1507 N N . THR A 1 193 ? 8.922 1.106 -23.312 1.00 90.69 193 THR A N 1
ATOM 1508 C CA . THR A 1 193 ? 9.479 0.265 -22.231 1.00 90.69 193 THR A CA 1
ATOM 1509 C C . THR A 1 193 ? 8.389 -0.512 -21.489 1.00 90.69 193 THR A C 1
ATOM 1511 O O . THR A 1 193 ? 8.542 -1.705 -21.229 1.00 90.69 193 THR A O 1
ATOM 1514 N N . GLY A 1 194 ? 7.274 0.144 -21.152 1.00 92.31 194 GLY A N 1
ATOM 1515 C CA . GLY A 1 194 ? 6.163 -0.502 -20.450 1.00 92.31 194 GLY A CA 1
ATOM 1516 C C . GLY A 1 194 ? 5.523 -1.618 -21.274 1.00 92.31 194 GLY A C 1
ATOM 1517 O O . GLY A 1 194 ? 5.282 -2.710 -20.757 1.00 92.31 194 GLY A O 1
ATOM 1518 N N . GLN A 1 195 ? 5.321 -1.371 -22.572 1.00 94.38 195 GLN A N 1
ATOM 1519 C CA . GLN A 1 195 ? 4.768 -2.357 -23.499 1.00 94.38 195 GLN A CA 1
ATOM 1520 C C . GLN A 1 195 ? 5.718 -3.541 -23.699 1.00 94.38 195 GLN A C 1
ATOM 1522 O O . GLN A 1 195 ? 5.278 -4.682 -23.609 1.00 94.38 195 GLN A O 1
ATOM 1527 N N . GLN A 1 196 ? 7.022 -3.293 -23.869 1.00 90.81 196 GLN A N 1
ATOM 1528 C CA . GLN A 1 196 ? 8.023 -4.356 -24.007 1.00 90.81 196 GLN A CA 1
ATOM 1529 C C . GLN A 1 196 ? 8.014 -5.322 -22.811 1.00 90.81 196 GLN A C 1
ATOM 1531 O O . GLN A 1 196 ? 8.145 -6.532 -22.990 1.00 90.81 196 GLN A O 1
ATOM 1536 N N . VAL A 1 197 ? 7.835 -4.811 -21.587 1.00 91.44 197 VAL A N 1
ATOM 1537 C CA . VAL A 1 197 ? 7.745 -5.651 -20.381 1.00 91.44 197 VAL A CA 1
ATOM 1538 C C . VAL A 1 197 ? 6.455 -6.469 -20.357 1.00 91.44 197 VAL A C 1
ATOM 1540 O O . VAL A 1 197 ? 6.498 -7.653 -20.023 1.00 91.44 197 VAL A O 1
ATOM 1543 N N . MET A 1 198 ? 5.317 -5.876 -20.728 1.00 93.69 198 MET A N 1
ATOM 1544 C CA . MET A 1 198 ? 4.055 -6.617 -20.822 1.00 93.69 198 MET A CA 1
ATOM 1545 C C . MET A 1 198 ? 4.126 -7.722 -21.880 1.00 93.69 198 MET A C 1
ATOM 1547 O O . MET A 1 198 ? 3.732 -8.853 -21.600 1.00 93.69 198 MET A O 1
ATOM 1551 N N . ASP A 1 199 ? 4.691 -7.430 -23.052 1.00 91.56 199 ASP A N 1
ATOM 1552 C CA . ASP A 1 199 ? 4.865 -8.404 -24.131 1.00 91.56 199 ASP A CA 1
ATOM 1553 C C . ASP A 1 199 ? 5.800 -9.546 -23.705 1.00 91.56 199 ASP A C 1
ATOM 1555 O O . ASP A 1 199 ? 5.519 -10.718 -23.967 1.00 91.56 199 ASP A O 1
ATOM 1559 N N . ALA A 1 200 ? 6.885 -9.226 -22.990 1.00 88.19 200 ALA A N 1
ATOM 1560 C CA . ALA A 1 200 ? 7.805 -10.221 -22.445 1.00 88.19 200 ALA A CA 1
ATOM 1561 C C . ALA A 1 200 ? 7.127 -11.136 -21.409 1.00 88.19 200 ALA A C 1
ATOM 1563 O O . ALA A 1 200 ? 7.336 -12.352 -21.438 1.00 88.19 200 ALA A O 1
ATOM 1564 N N . MET A 1 201 ? 6.293 -10.581 -20.523 1.00 88.56 201 MET A N 1
ATOM 1565 C CA . MET A 1 201 ? 5.513 -11.368 -19.561 1.00 88.56 201 MET A CA 1
ATOM 1566 C C . MET A 1 201 ? 4.505 -12.273 -20.275 1.00 88.56 201 MET A C 1
ATOM 1568 O O . MET A 1 201 ? 4.507 -13.485 -20.046 1.00 88.56 201 MET A O 1
ATOM 1572 N N . ALA A 1 202 ? 3.734 -11.727 -21.216 1.00 90.88 202 ALA A N 1
ATOM 1573 C CA . ALA A 1 202 ? 2.752 -12.487 -21.985 1.00 90.88 202 ALA A CA 1
ATOM 1574 C C . ALA A 1 202 ? 3.396 -13.647 -22.765 1.00 90.88 202 ALA A C 1
ATOM 1576 O O . ALA A 1 202 ? 2.888 -14.770 -22.747 1.00 90.88 202 ALA A O 1
ATOM 1577 N N . ALA A 1 203 ? 4.556 -13.416 -23.391 1.00 89.25 203 ALA A N 1
ATOM 1578 C CA . ALA A 1 203 ? 5.294 -14.441 -24.130 1.00 89.25 203 ALA A CA 1
ATOM 1579 C C . ALA A 1 203 ? 5.783 -15.602 -23.242 1.00 89.25 203 ALA A C 1
ATOM 1581 O O . ALA A 1 203 ? 5.943 -16.724 -23.723 1.00 89.25 203 ALA A O 1
ATOM 1582 N N . GLN A 1 204 ? 6.012 -15.355 -21.949 1.00 86.12 204 GLN A N 1
ATOM 1583 C CA . GLN A 1 204 ? 6.483 -16.362 -20.993 1.00 86.12 204 GLN A CA 1
ATOM 1584 C C . GLN A 1 204 ? 5.355 -17.078 -20.246 1.00 86.12 204 GLN A C 1
ATOM 1586 O O . GLN A 1 204 ? 5.612 -18.095 -19.600 1.00 86.12 204 GLN A O 1
ATOM 1591 N N . ARG A 1 205 ? 4.113 -16.588 -20.333 1.00 87.00 205 ARG A N 1
ATOM 1592 C CA . ARG A 1 205 ? 2.979 -17.092 -19.550 1.00 87.00 205 ARG A CA 1
ATOM 1593 C C . ARG A 1 205 ? 2.783 -18.599 -19.677 1.00 87.00 205 ARG A C 1
ATOM 1595 O O . ARG A 1 205 ? 2.669 -19.293 -18.669 1.00 87.00 205 ARG A O 1
ATOM 1602 N N . GLU A 1 206 ? 2.709 -19.107 -20.905 1.00 86.75 206 GLU A N 1
ATOM 1603 C CA . GLU A 1 206 ? 2.390 -20.519 -21.130 1.00 86.75 206 GLU A CA 1
ATOM 1604 C C . GLU A 1 206 ? 3.569 -21.425 -20.756 1.00 86.75 206 GLU A C 1
ATOM 1606 O O . GLU A 1 206 ? 3.376 -22.433 -20.080 1.00 86.75 206 GLU A O 1
ATOM 1611 N N . THR A 1 207 ? 4.799 -21.010 -21.071 1.00 83.38 207 THR A N 1
ATOM 1612 C CA . THR A 1 207 ? 6.021 -21.677 -20.596 1.00 83.38 207 THR A CA 1
ATOM 1613 C C . THR A 1 207 ? 6.044 -21.762 -19.070 1.00 83.38 207 THR A C 1
ATOM 1615 O O . THR A 1 207 ? 6.340 -22.817 -18.508 1.00 83.38 207 THR A O 1
ATOM 1618 N N . TYR A 1 208 ? 5.691 -20.670 -18.384 1.00 80.94 208 TYR A N 1
ATOM 1619 C CA . TYR A 1 208 ? 5.611 -20.649 -16.931 1.00 80.94 208 TYR A CA 1
ATOM 1620 C C . TYR A 1 208 ? 4.536 -21.609 -16.425 1.00 80.94 208 TYR A C 1
ATOM 1622 O O . TYR A 1 208 ? 4.827 -22.465 -15.595 1.00 80.94 208 TYR A O 1
ATOM 1630 N N . ARG A 1 209 ? 3.314 -21.531 -16.962 1.00 85.00 209 ARG A N 1
ATOM 1631 C CA . ARG A 1 209 ? 2.205 -22.409 -16.573 1.00 85.00 209 ARG A CA 1
ATOM 1632 C C . ARG A 1 209 ? 2.565 -23.889 -16.731 1.00 85.00 209 ARG A C 1
ATOM 1634 O O . ARG A 1 209 ? 2.291 -24.668 -15.822 1.00 85.00 209 ARG A O 1
ATOM 1641 N N . GLN A 1 210 ? 3.214 -24.266 -17.832 1.00 83.25 210 GLN A N 1
ATOM 1642 C CA . GLN A 1 210 ? 3.650 -25.643 -18.086 1.00 83.25 210 GLN A CA 1
ATOM 1643 C C . GLN A 1 210 ? 4.736 -26.106 -17.113 1.00 83.25 210 GLN A C 1
ATOM 1645 O O . GLN A 1 210 ? 4.662 -27.219 -16.598 1.00 83.25 210 GLN A O 1
ATOM 1650 N N . ALA A 1 211 ? 5.725 -25.256 -16.831 1.00 80.00 211 ALA A N 1
ATOM 1651 C CA . ALA A 1 211 ? 6.812 -25.592 -15.915 1.00 80.00 211 ALA A CA 1
ATOM 1652 C C . ALA A 1 211 ? 6.349 -25.706 -14.452 1.00 80.00 211 ALA A C 1
ATOM 1654 O O . ALA A 1 211 ? 6.977 -26.401 -13.653 1.00 80.00 211 ALA A O 1
ATOM 1655 N N . TRP A 1 212 ? 5.270 -25.011 -14.090 1.00 72.81 212 TRP A N 1
ATOM 1656 C CA . TRP A 1 212 ? 4.967 -24.713 -12.694 1.00 72.81 212 TRP A CA 1
ATOM 1657 C C . TRP A 1 212 ? 3.545 -25.043 -12.234 1.00 72.81 212 TRP A C 1
ATOM 1659 O O . TRP A 1 212 ? 3.253 -24.889 -11.046 1.00 72.81 212 TRP A O 1
ATOM 1669 N N . GLY A 1 213 ? 2.677 -25.503 -13.136 1.00 77.88 213 GLY A N 1
ATOM 1670 C CA . GLY A 1 213 ? 1.312 -25.950 -12.840 1.00 77.88 213 GLY A CA 1
ATOM 1671 C C . GLY A 1 213 ? 0.291 -24.830 -12.613 1.00 77.88 213 GLY A C 1
ATOM 1672 O O . GLY A 1 213 ? -0.876 -25.118 -12.370 1.00 77.88 213 GLY A O 1
ATOM 1673 N N . GLY A 1 214 ? 0.702 -23.563 -12.697 1.00 77.38 214 GLY A N 1
ATOM 1674 C CA . GLY A 1 214 ? -0.155 -22.400 -12.475 1.00 77.38 214 GLY A CA 1
ATOM 1675 C C . GLY A 1 214 ? 0.600 -21.085 -12.657 1.00 77.38 214 GLY A C 1
ATOM 1676 O O . GLY A 1 214 ? 1.827 -21.079 -12.755 1.00 77.38 214 GLY A O 1
ATOM 1677 N N . LEU A 1 215 ? -0.140 -19.978 -12.735 1.00 79.25 215 LEU A N 1
ATOM 1678 C CA . LEU A 1 215 ? 0.434 -18.629 -12.702 1.00 79.25 215 LEU A CA 1
ATOM 1679 C C . LEU A 1 215 ? 0.722 -18.206 -11.254 1.00 79.25 215 LEU A C 1
ATOM 1681 O O . LEU A 1 215 ? 0.337 -18.900 -10.311 1.00 79.25 215 LEU A O 1
ATOM 1685 N N . LEU A 1 216 ? 1.408 -17.073 -11.091 1.00 75.94 216 LEU A N 1
ATOM 1686 C CA . LEU A 1 216 ? 1.563 -16.431 -9.784 1.00 75.94 216 LEU A CA 1
ATOM 1687 C C . LEU A 1 216 ? 0.182 -16.159 -9.181 1.00 75.94 216 LEU A C 1
ATOM 1689 O O . LEU A 1 216 ? -0.749 -15.792 -9.900 1.00 75.94 216 LEU A O 1
ATOM 1693 N N . SER A 1 217 ? 0.050 -16.339 -7.866 1.00 74.88 217 SER A N 1
ATOM 1694 C CA . SER A 1 217 ? -1.224 -16.085 -7.191 1.00 74.88 217 SER A CA 1
ATOM 1695 C C . SER A 1 217 ? -1.563 -14.597 -7.154 1.00 74.88 217 SER A C 1
ATOM 1697 O O . SER A 1 217 ? -2.731 -14.243 -7.098 1.00 74.88 217 SER A O 1
ATOM 1699 N N . ASN A 1 218 ? -0.563 -13.717 -7.228 1.00 77.38 218 ASN A N 1
ATOM 1700 C CA . ASN A 1 218 ? -0.734 -12.276 -7.342 1.00 77.38 218 ASN A CA 1
ATOM 1701 C C . ASN A 1 218 ? -0.288 -11.757 -8.712 1.00 77.38 218 ASN A C 1
ATOM 1703 O O . ASN A 1 218 ? 0.585 -12.334 -9.358 1.00 77.38 218 ASN A O 1
ATOM 1707 N N . LYS A 1 219 ? -0.833 -10.603 -9.114 1.00 86.31 219 LYS A N 1
ATOM 1708 C CA . LYS A 1 219 ? -0.322 -9.838 -10.254 1.00 86.31 219 LYS A CA 1
ATOM 1709 C C . LYS A 1 219 ? 0.976 -9.126 -9.832 1.00 86.31 219 LYS A C 1
ATOM 1711 O O . LYS A 1 219 ? 0.896 -8.212 -9.004 1.00 86.31 219 LYS A O 1
ATOM 1716 N N . PRO A 1 220 ? 2.163 -9.539 -10.316 1.00 89.44 220 PRO A N 1
ATOM 1717 C CA . PRO A 1 220 ? 3.419 -8.895 -9.960 1.00 89.44 220 PRO A CA 1
ATOM 1718 C C . PRO A 1 220 ? 3.472 -7.433 -10.411 1.00 89.44 220 PRO A C 1
ATOM 1720 O O . PRO A 1 220 ? 2.779 -7.014 -11.342 1.00 89.44 220 PRO A O 1
ATOM 1723 N N . ARG A 1 221 ? 4.347 -6.667 -9.758 1.00 93.56 221 ARG A N 1
ATOM 1724 C CA . ARG A 1 221 ? 4.635 -5.267 -10.093 1.00 93.56 221 ARG A CA 1
ATOM 1725 C C . ARG A 1 221 ? 6.066 -5.119 -10.612 1.00 93.56 221 ARG A C 1
ATOM 1727 O O . ARG A 1 221 ? 6.980 -5.701 -10.037 1.00 93.56 221 ARG A O 1
ATOM 1734 N N . ALA A 1 222 ? 6.277 -4.331 -11.662 1.00 95.44 222 ALA A N 1
ATOM 1735 C CA . ALA A 1 222 ? 7.599 -3.912 -12.131 1.00 95.44 222 ALA A CA 1
ATOM 1736 C C . ALA A 1 222 ? 7.741 -2.392 -12.003 1.00 95.44 222 ALA A C 1
ATOM 1738 O O . ALA A 1 222 ? 6.925 -1.657 -12.546 1.00 95.44 222 ALA A O 1
ATOM 1739 N N . ILE A 1 223 ? 8.767 -1.918 -11.298 1.00 96.88 223 ILE A N 1
ATOM 1740 C CA . ILE A 1 223 ? 9.011 -0.494 -11.027 1.00 96.88 223 ILE A CA 1
ATOM 1741 C C . ILE A 1 223 ? 10.353 -0.106 -11.646 1.00 96.88 223 ILE A C 1
ATOM 1743 O O . ILE A 1 223 ? 11.415 -0.520 -11.178 1.00 96.88 223 ILE A O 1
ATOM 1747 N N . LEU A 1 224 ? 10.310 0.661 -12.730 1.00 95.50 224 LEU A N 1
ATOM 1748 C CA . LEU A 1 224 ? 11.461 0.927 -13.587 1.00 95.50 224 LEU A CA 1
ATOM 1749 C C . LEU A 1 224 ? 11.898 2.384 -13.477 1.00 95.50 224 LEU A C 1
ATOM 1751 O O . LEU A 1 224 ? 11.202 3.297 -13.914 1.00 95.50 224 LEU A O 1
ATOM 1755 N N . TYR A 1 225 ? 13.082 2.585 -12.913 1.00 93.88 225 TYR A N 1
ATOM 1756 C CA . TYR A 1 225 ? 13.712 3.886 -12.751 1.00 93.88 225 TYR A CA 1
ATOM 1757 C C . TYR A 1 225 ? 14.573 4.244 -13.962 1.00 93.88 225 TYR A C 1
ATOM 1759 O O . TYR A 1 225 ? 15.361 3.429 -14.450 1.00 93.88 225 TYR A O 1
ATOM 1767 N N . ALA A 1 226 ? 14.494 5.507 -14.376 1.00 91.56 226 ALA A N 1
ATOM 1768 C CA . ALA A 1 226 ? 15.333 6.086 -15.420 1.00 91.56 226 ALA A CA 1
ATOM 1769 C C . ALA A 1 226 ? 16.760 6.373 -14.931 1.00 91.56 226 ALA A C 1
ATOM 1771 O O . ALA A 1 226 ? 17.701 6.457 -15.720 1.00 91.56 226 ALA A O 1
ATOM 1772 N N . ASN A 1 227 ? 16.939 6.560 -13.618 1.00 88.31 227 ASN A N 1
ATOM 1773 C CA . ASN A 1 227 ? 18.215 6.981 -13.059 1.00 88.31 227 ASN A CA 1
ATOM 1774 C C . ASN A 1 227 ? 18.474 6.425 -11.648 1.00 88.31 227 ASN A C 1
ATOM 1776 O O . ASN A 1 227 ? 17.569 6.055 -10.899 1.00 88.31 227 ASN A O 1
ATOM 1780 N N . ARG A 1 228 ? 19.757 6.392 -11.269 1.00 86.12 228 ARG A N 1
ATOM 1781 C CA . ARG A 1 228 ? 20.204 5.868 -9.968 1.00 86.12 228 ARG A CA 1
ATOM 1782 C C . ARG A 1 228 ? 19.859 6.764 -8.782 1.00 86.12 228 ARG A C 1
ATOM 1784 O O . ARG A 1 228 ? 19.799 6.250 -7.672 1.00 86.12 228 ARG A O 1
ATOM 1791 N N . GLN A 1 229 ? 19.680 8.067 -8.993 1.00 88.44 229 GLN A N 1
ATOM 1792 C CA . GLN A 1 229 ? 19.366 9.003 -7.916 1.00 88.44 229 GLN A CA 1
ATOM 1793 C C . GLN A 1 229 ? 17.962 8.728 -7.374 1.00 88.44 229 GLN A C 1
ATOM 1795 O O . GLN A 1 229 ? 17.816 8.510 -6.177 1.00 88.44 229 GLN A O 1
ATOM 1800 N N . SER A 1 230 ? 16.959 8.636 -8.249 1.00 90.94 230 SER A N 1
ATOM 1801 C CA . SER A 1 230 ? 15.590 8.267 -7.875 1.00 90.94 230 SER A CA 1
ATOM 1802 C C . SER A 1 230 ? 15.529 6.845 -7.298 1.00 90.94 230 SER A C 1
ATOM 1804 O O . SER A 1 230 ? 14.906 6.622 -6.267 1.00 90.94 230 SER A O 1
ATOM 1806 N N . PHE A 1 231 ? 16.268 5.888 -7.871 1.00 89.62 231 PHE A N 1
ATOM 1807 C CA . PHE A 1 231 ? 16.344 4.525 -7.326 1.00 89.62 231 PHE A CA 1
ATOM 1808 C C . PHE A 1 231 ? 16.985 4.438 -5.934 1.00 89.62 231 PHE A C 1
ATOM 1810 O O . PHE A 1 231 ? 16.721 3.496 -5.193 1.00 89.62 231 PHE A O 1
ATOM 1817 N N . ALA A 1 232 ? 17.840 5.389 -5.559 1.00 88.62 232 ALA A N 1
ATOM 1818 C CA . ALA A 1 232 ? 18.429 5.416 -4.226 1.00 88.62 232 ALA A CA 1
ATOM 1819 C C . ALA A 1 232 ? 17.453 5.935 -3.154 1.00 88.62 232 ALA A C 1
ATOM 1821 O O . ALA A 1 232 ? 17.656 5.632 -1.984 1.00 88.62 232 ALA A O 1
ATOM 1822 N N . GLN A 1 233 ? 16.393 6.666 -3.529 1.00 89.75 233 GLN A N 1
ATOM 1823 C CA . GLN A 1 233 ? 15.495 7.344 -2.579 1.00 89.75 233 GLN A CA 1
ATOM 1824 C C . GLN A 1 233 ? 14.729 6.400 -1.647 1.00 89.75 233 GLN A C 1
ATOM 1826 O O . GLN A 1 233 ? 14.368 6.814 -0.554 1.00 89.75 233 GLN A O 1
ATOM 1831 N N . TRP A 1 234 ? 14.482 5.154 -2.059 1.00 89.69 234 TRP A N 1
ATOM 1832 C CA . TRP A 1 234 ? 13.738 4.170 -1.263 1.00 89.69 234 TRP A CA 1
ATOM 1833 C C . TRP A 1 234 ? 14.647 3.169 -0.529 1.00 89.69 234 TRP A C 1
ATOM 1835 O O . TRP A 1 234 ? 14.162 2.280 0.166 1.00 89.69 234 TRP A O 1
ATOM 1845 N N . ARG A 1 235 ? 15.975 3.285 -0.681 1.00 86.44 235 ARG A N 1
ATOM 1846 C CA . ARG A 1 235 ? 16.943 2.309 -0.163 1.00 86.44 235 ARG A CA 1
ATOM 1847 C C . ARG A 1 235 ? 17.676 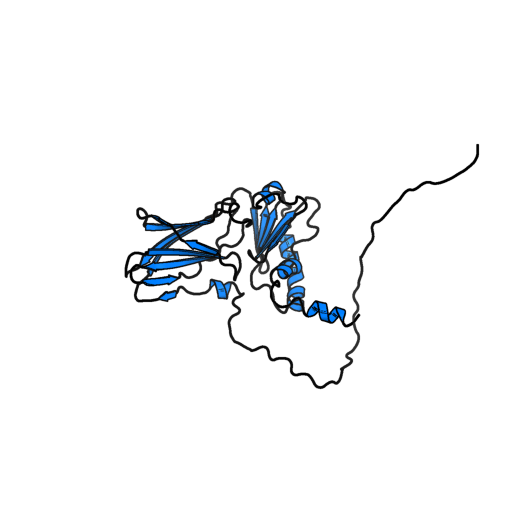2.838 1.058 1.00 86.44 235 ARG A C 1
ATOM 1849 O O . ARG A 1 235 ? 18.414 3.817 0.978 1.00 86.44 235 ARG A O 1
ATOM 1856 N N . ARG A 1 236 ? 17.546 2.130 2.177 1.00 79.25 236 ARG A N 1
ATOM 1857 C CA . ARG A 1 236 ? 18.248 2.439 3.424 1.00 79.25 236 ARG A CA 1
ATOM 1858 C C . ARG A 1 236 ? 19.731 2.038 3.345 1.00 79.25 236 ARG A C 1
ATOM 1860 O O . ARG A 1 236 ? 20.062 0.926 2.934 1.00 79.25 236 ARG A O 1
ATOM 1867 N N . GLY A 1 237 ? 20.621 2.918 3.813 1.00 69.94 237 GLY A N 1
ATOM 1868 C CA . GLY A 1 237 ? 22.060 2.651 3.988 1.00 69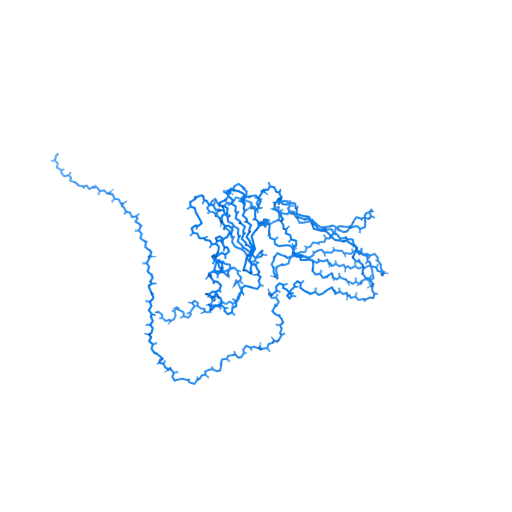.94 237 GLY A CA 1
ATOM 1869 C C . GLY A 1 237 ? 22.927 2.786 2.725 1.00 69.94 237 GLY A C 1
ATOM 1870 O O . GLY A 1 237 ? 22.460 3.200 1.665 1.00 69.94 237 GLY A O 1
ATOM 1871 N N . GLU A 1 238 ? 24.220 2.443 2.837 1.00 52.62 238 GLU A N 1
ATOM 1872 C CA . GLU A 1 238 ? 25.150 2.424 1.697 1.00 52.62 238 GLU A CA 1
ATOM 1873 C C . GLU A 1 238 ? 24.752 1.323 0.707 1.00 52.62 238 GLU A C 1
ATOM 1875 O O . GLU A 1 238 ? 25.142 0.157 0.797 1.00 52.62 238 GLU A O 1
ATOM 1880 N N . SER A 1 239 ? 23.941 1.705 -0.274 1.00 59.12 239 SER A N 1
ATOM 1881 C CA . SER A 1 239 ? 23.620 0.860 -1.411 1.00 59.12 239 SER A CA 1
ATOM 1882 C C . SER A 1 239 ? 24.911 0.486 -2.144 1.00 59.12 239 SER A C 1
ATOM 1884 O O . SER A 1 239 ? 25.538 1.350 -2.758 1.00 59.12 239 SER A O 1
ATOM 1886 N N . ASN A 1 240 ? 25.245 -0.810 -2.191 1.00 64.50 240 ASN A N 1
ATOM 1887 C CA . ASN A 1 240 ? 26.238 -1.325 -3.134 1.00 64.50 240 ASN A CA 1
ATOM 1888 C C . ASN A 1 240 ? 25.910 -0.774 -4.538 1.00 64.50 240 ASN A C 1
ATOM 1890 O O . ASN A 1 240 ? 24.861 -1.124 -5.092 1.00 64.50 240 ASN A O 1
ATOM 1894 N N . PRO A 1 241 ? 26.774 0.072 -5.132 1.00 65.75 241 PRO A N 1
ATOM 1895 C CA . PRO A 1 241 ? 26.468 0.775 -6.377 1.00 65.75 241 PRO A CA 1
ATOM 1896 C C . PRO A 1 241 ? 26.327 -0.180 -7.568 1.00 65.75 241 PRO A C 1
ATOM 1898 O O . PRO A 1 241 ? 25.853 0.214 -8.630 1.00 65.75 241 PRO A O 1
ATOM 1901 N N . ARG A 1 242 ? 26.711 -1.453 -7.409 1.00 68.38 242 ARG A N 1
ATOM 1902 C CA . ARG A 1 242 ? 26.524 -2.497 -8.421 1.00 68.38 242 ARG A CA 1
ATOM 1903 C C . ARG A 1 242 ? 25.104 -3.054 -8.459 1.00 68.38 242 ARG A C 1
ATOM 1905 O O . ARG A 1 242 ? 24.743 -3.660 -9.460 1.00 68.38 242 ARG A O 1
ATOM 1912 N N . VAL A 1 243 ? 24.294 -2.842 -7.421 1.00 72.88 243 VAL A N 1
ATOM 1913 C CA . VAL A 1 243 ? 22.884 -3.246 -7.443 1.00 72.88 243 VAL A CA 1
ATOM 1914 C C . VAL A 1 243 ? 22.142 -2.327 -8.410 1.00 72.88 243 VAL A C 1
ATOM 1916 O O . VAL A 1 243 ? 22.140 -1.103 -8.253 1.00 72.88 243 VAL A O 1
ATOM 1919 N N . ILE A 1 244 ? 21.569 -2.935 -9.445 1.00 81.75 244 ILE A N 1
ATOM 1920 C CA . ILE A 1 244 ? 20.748 -2.269 -10.464 1.00 81.75 244 ILE A CA 1
ATOM 1921 C C . ILE A 1 244 ? 19.275 -2.645 -10.354 1.00 81.75 244 ILE A C 1
ATOM 1923 O O . ILE A 1 244 ? 18.468 -2.033 -11.032 1.00 81.75 244 ILE A O 1
ATOM 1927 N N . GLY A 1 245 ? 18.917 -3.596 -9.492 1.00 86.88 245 GLY A N 1
ATOM 1928 C CA . GLY A 1 245 ? 17.535 -3.959 -9.221 1.00 86.88 245 GLY A CA 1
ATOM 1929 C C . GLY A 1 245 ? 17.402 -4.961 -8.081 1.00 86.88 245 GLY A C 1
ATOM 1930 O O . GLY A 1 245 ? 18.397 -5.514 -7.610 1.00 86.88 245 GLY A O 1
ATOM 1931 N N . GLN A 1 246 ? 16.170 -5.161 -7.629 1.00 87.38 246 GLN A N 1
ATOM 1932 C CA . GLN A 1 246 ? 15.788 -6.096 -6.580 1.00 87.38 246 GLN A CA 1
ATOM 1933 C C . GLN A 1 246 ? 14.418 -6.686 -6.906 1.00 87.38 246 GLN A C 1
ATOM 1935 O O . GLN A 1 246 ? 13.529 -5.978 -7.366 1.00 87.38 246 GLN A O 1
ATOM 1940 N N . THR A 1 247 ? 14.246 -7.972 -6.623 1.00 88.12 247 THR A N 1
ATOM 1941 C CA . THR A 1 247 ? 12.948 -8.648 -6.644 1.00 88.12 247 THR A CA 1
ATOM 1942 C C . THR A 1 247 ? 12.617 -9.091 -5.228 1.00 88.12 247 THR A C 1
ATOM 1944 O O . THR A 1 247 ? 13.507 -9.565 -4.519 1.00 88.12 247 THR A O 1
ATOM 1947 N N . SER A 1 248 ? 11.367 -8.924 -4.801 1.00 86.75 248 SER A N 1
ATOM 1948 C CA . SER A 1 248 ? 10.911 -9.397 -3.495 1.00 86.75 248 SER A CA 1
ATOM 1949 C C . SER A 1 248 ? 9.499 -9.952 -3.555 1.00 86.75 248 SER A C 1
ATOM 1951 O O . SER A 1 248 ? 8.591 -9.333 -4.111 1.00 86.75 248 SER A O 1
ATOM 1953 N N . SER A 1 249 ? 9.308 -11.094 -2.901 1.00 84.19 249 SER A N 1
ATOM 1954 C CA . SER A 1 249 ? 7.986 -11.636 -2.596 1.00 84.19 249 SER A CA 1
ATOM 1955 C C . SER A 1 249 ? 7.252 -10.809 -1.547 1.00 84.19 249 SER A C 1
ATOM 1957 O O . SER A 1 249 ? 6.029 -10.782 -1.573 1.00 84.19 249 SER A O 1
ATOM 1959 N N . ASP A 1 250 ? 7.970 -10.109 -0.661 1.00 85.19 250 ASP A N 1
ATOM 1960 C CA . ASP A 1 250 ? 7.363 -9.401 0.476 1.00 85.19 250 ASP A CA 1
ATOM 1961 C C . ASP A 1 250 ? 6.473 -8.236 0.031 1.00 85.19 250 ASP A C 1
ATOM 1963 O O . ASP A 1 250 ? 5.508 -7.890 0.707 1.00 85.19 250 ASP A O 1
ATOM 1967 N N . TRP A 1 251 ? 6.762 -7.676 -1.144 1.00 88.81 251 TRP A N 1
ATOM 1968 C CA . TRP A 1 251 ? 5.958 -6.648 -1.805 1.00 88.81 251 TRP A CA 1
ATOM 1969 C C . TRP A 1 251 ? 5.542 -7.027 -3.237 1.00 88.81 251 TRP A C 1
ATOM 1971 O O . TRP A 1 251 ? 5.008 -6.202 -3.977 1.00 88.81 251 TRP A O 1
ATOM 1981 N N . GLY A 1 252 ? 5.742 -8.294 -3.616 1.00 87.94 252 GLY A N 1
ATOM 1982 C CA . GLY A 1 252 ? 5.182 -8.889 -4.828 1.00 87.94 252 GLY A CA 1
ATOM 1983 C C . GLY A 1 252 ? 5.662 -8.271 -6.143 1.00 87.94 252 GLY A C 1
ATOM 1984 O O . GLY A 1 252 ? 4.855 -8.101 -7.059 1.00 87.94 252 GLY A O 1
ATOM 1985 N N . GLY A 1 253 ? 6.946 -7.928 -6.274 1.00 90.50 253 GLY A N 1
ATOM 1986 C CA . GLY A 1 253 ? 7.426 -7.310 -7.509 1.00 90.50 253 GLY A CA 1
ATOM 1987 C C . GLY A 1 253 ? 8.936 -7.252 -7.706 1.00 90.50 253 GLY A C 1
ATOM 1988 O O . GLY A 1 253 ? 9.724 -7.800 -6.934 1.00 90.50 253 GLY A O 1
ATOM 1989 N N . THR A 1 254 ? 9.318 -6.516 -8.747 1.00 92.00 254 THR A N 1
ATOM 1990 C CA . THR A 1 254 ? 10.690 -6.175 -9.120 1.00 92.00 254 THR A CA 1
ATOM 1991 C C . THR A 1 254 ? 10.842 -4.663 -9.264 1.00 92.00 254 THR A C 1
ATOM 1993 O O . THR A 1 254 ? 9.986 -3.989 -9.827 1.00 92.00 254 THR A O 1
ATOM 1996 N N . VAL A 1 255 ? 11.963 -4.123 -8.797 1.00 93.06 255 VAL A N 1
ATOM 1997 C CA . VAL A 1 255 ? 12.356 -2.720 -8.945 1.00 93.06 255 VAL A CA 1
ATOM 1998 C C . VAL A 1 255 ? 13.738 -2.653 -9.585 1.00 93.06 255 VAL A C 1
ATOM 2000 O O . VAL A 1 255 ? 14.638 -3.374 -9.159 1.00 93.06 255 VAL A O 1
ATOM 2003 N N . GLN A 1 256 ? 13.936 -1.826 -10.612 1.00 91.69 256 GLN A N 1
ATOM 2004 C CA . GLN A 1 256 ? 15.177 -1.823 -11.394 1.00 91.69 256 GLN A CA 1
ATOM 2005 C C . GLN A 1 256 ? 15.495 -0.446 -11.987 1.00 91.69 256 GLN A C 1
ATOM 2007 O O . GLN A 1 256 ? 14.598 0.289 -12.379 1.00 91.69 256 GLN A O 1
ATOM 2012 N N . VAL A 1 257 ? 16.781 -0.105 -12.087 1.00 89.50 257 VAL A N 1
ATOM 2013 C CA . VAL A 1 257 ? 17.285 1.005 -12.906 1.00 89.50 257 VAL A CA 1
ATOM 2014 C C . VAL A 1 257 ? 17.579 0.487 -14.302 1.00 89.50 257 VAL A C 1
ATOM 2016 O O . VAL A 1 257 ? 18.388 -0.429 -14.465 1.00 89.50 257 VAL A O 1
ATOM 2019 N N . ILE A 1 258 ? 16.986 1.114 -15.310 1.00 83.88 258 ILE A N 1
ATOM 2020 C CA . ILE A 1 258 ? 17.267 0.808 -16.710 1.00 83.88 258 ILE A CA 1
ATOM 2021 C C . ILE A 1 258 ? 18.285 1.827 -17.232 1.00 83.88 258 ILE A C 1
ATOM 2023 O O . ILE A 1 258 ? 18.044 3.030 -17.231 1.00 83.88 258 ILE A O 1
ATOM 2027 N N . SER A 1 259 ? 19.463 1.355 -17.649 1.00 67.44 259 SER A N 1
ATOM 2028 C CA . SER A 1 259 ? 20.470 2.202 -18.300 1.00 67.44 259 SER A CA 1
ATOM 2029 C C . SER A 1 259 ? 20.217 2.300 -19.805 1.00 67.44 259 SER A C 1
ATOM 2031 O O . SER A 1 259 ? 19.787 1.327 -20.419 1.00 67.44 259 SER A O 1
ATOM 2033 N N . SER A 1 260 ? 20.586 3.429 -20.416 1.00 52.38 260 SER A N 1
ATOM 2034 C CA . SER A 1 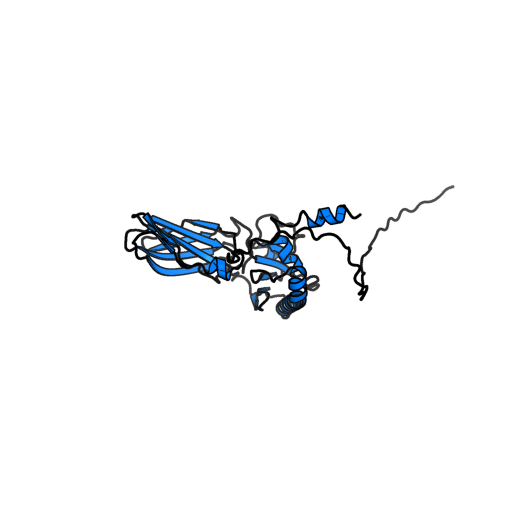260 ? 20.398 3.763 -21.842 1.00 52.38 260 SER A CA 1
ATOM 2035 C C . SER A 1 260 ? 20.997 2.787 -22.875 1.00 52.38 260 SER A C 1
ATOM 2037 O O . SER A 1 260 ? 20.810 2.984 -24.070 1.00 52.38 260 SER A O 1
ATOM 2039 N N . GLY A 1 261 ? 21.687 1.724 -22.447 1.00 50.09 261 GLY A N 1
ATOM 2040 C CA . GLY A 1 261 ? 22.138 0.619 -23.304 1.00 50.09 261 GLY A CA 1
ATOM 2041 C C . GLY A 1 261 ? 21.049 -0.399 -23.679 1.00 50.09 261 GLY A C 1
ATOM 2042 O O . GLY A 1 261 ? 21.360 -1.370 -24.362 1.00 50.09 261 GLY A O 1
ATOM 2043 N N . GLY A 1 262 ? 19.802 -0.184 -23.245 1.00 48.47 262 GLY A N 1
ATOM 2044 C CA . GLY A 1 262 ? 18.656 -1.054 -23.521 1.00 48.47 262 GLY A CA 1
ATOM 2045 C C . GLY A 1 262 ? 18.326 -2.018 -22.378 1.00 48.47 262 GLY A C 1
ATOM 2046 O O . GLY A 1 262 ? 19.128 -2.250 -21.469 1.00 48.47 262 GLY A O 1
ATOM 2047 N N . VAL A 1 263 ? 17.113 -2.572 -22.419 1.00 47.22 263 VAL A N 1
ATOM 2048 C CA . VAL A 1 263 ? 16.628 -3.600 -21.489 1.00 47.22 263 VAL A CA 1
ATOM 2049 C C . VAL A 1 263 ? 17.276 -4.934 -21.878 1.00 47.22 263 VAL A C 1
ATOM 2051 O O . VAL A 1 263 ? 16.738 -5.684 -22.682 1.00 47.22 263 VAL A O 1
ATOM 2054 N N . VAL A 1 264 ? 18.481 -5.214 -21.371 1.00 43.59 264 VAL A N 1
ATOM 2055 C CA . VAL A 1 264 ? 19.199 -6.469 -21.695 1.00 43.59 264 VAL A CA 1
ATOM 2056 C C . VAL A 1 264 ? 18.604 -7.686 -20.961 1.00 43.59 264 VAL A C 1
ATOM 2058 O O . VAL A 1 264 ? 18.896 -8.816 -21.325 1.00 43.59 264 VAL A O 1
ATOM 2061 N N . ASP A 1 265 ? 17.713 -7.473 -19.990 1.00 46.69 265 ASP A N 1
ATOM 2062 C CA . ASP A 1 265 ? 16.925 -8.534 -19.350 1.00 46.69 265 ASP A CA 1
ATOM 2063 C C . ASP A 1 265 ? 15.623 -7.921 -18.797 1.00 46.69 265 ASP A C 1
ATOM 2065 O O . ASP A 1 265 ? 15.643 -7.317 -17.718 1.00 46.69 265 ASP A O 1
ATOM 2069 N N . PRO A 1 266 ? 14.496 -7.961 -19.534 1.00 50.03 266 PRO A N 1
ATOM 2070 C CA . PRO A 1 266 ? 13.218 -7.547 -18.972 1.00 50.03 266 PRO A CA 1
ATOM 2071 C C . PRO A 1 266 ? 12.824 -8.522 -17.859 1.00 50.03 266 PRO A C 1
ATOM 2073 O O . PRO A 1 266 ? 13.068 -9.727 -17.949 1.00 50.03 266 PRO A O 1
ATOM 2076 N N . VAL A 1 267 ? 12.211 -7.983 -16.802 1.00 51.97 267 VAL A N 1
ATOM 2077 C CA . VAL A 1 267 ? 11.606 -8.740 -15.697 1.00 51.97 267 VAL A CA 1
ATOM 2078 C C . VAL A 1 267 ? 10.879 -9.971 -16.251 1.00 51.97 267 VAL A C 1
ATOM 2080 O O . VAL A 1 267 ? 9.984 -9.838 -17.081 1.00 51.97 267 VAL A O 1
ATOM 2083 N N . SER A 1 268 ? 11.273 -11.171 -15.814 1.00 50.09 268 SER A N 1
ATOM 2084 C CA . SER A 1 268 ? 10.677 -12.433 -16.264 1.00 50.09 268 SER A CA 1
ATOM 2085 C C . SER A 1 268 ? 10.121 -13.234 -15.091 1.00 50.09 268 SER A C 1
ATOM 2087 O O . SER A 1 268 ? 10.630 -13.166 -13.969 1.00 50.09 268 SER A O 1
ATOM 2089 N N . TYR A 1 269 ? 9.092 -14.044 -15.347 1.00 45.53 269 TYR A N 1
ATOM 2090 C CA . TYR A 1 269 ? 8.461 -14.903 -14.340 1.00 45.53 269 TYR A CA 1
ATOM 2091 C C . TYR A 1 269 ? 9.447 -15.796 -13.555 1.00 45.53 269 TYR A C 1
ATOM 2093 O O . TYR A 1 269 ? 9.222 -16.098 -12.380 1.00 45.53 269 TYR A O 1
ATOM 2101 N N . THR A 1 270 ? 10.560 -16.202 -14.172 1.00 44.19 270 THR A N 1
ATOM 2102 C CA . THR A 1 270 ? 11.605 -17.016 -13.531 1.00 44.19 270 THR A CA 1
ATOM 2103 C C . THR A 1 270 ? 12.341 -16.247 -12.426 1.00 44.19 270 THR A C 1
ATOM 2105 O O . THR A 1 270 ? 12.693 -16.838 -11.405 1.00 44.19 270 THR A O 1
ATOM 2108 N N . HIS A 1 271 ? 12.513 -14.928 -12.578 1.00 50.50 271 HIS A N 1
ATOM 2109 C CA . HIS A 1 271 ? 13.100 -14.062 -11.549 1.00 50.50 271 HIS A CA 1
ATOM 2110 C C . HIS A 1 271 ? 12.150 -13.836 -10.362 1.00 50.50 271 HIS A C 1
ATOM 2112 O O . HIS A 1 271 ? 12.606 -13.740 -9.224 1.00 50.50 271 HIS A O 1
ATOM 2118 N N . LEU A 1 272 ? 10.835 -13.811 -10.604 1.00 51.31 272 LEU A N 1
ATOM 2119 C CA . LEU A 1 272 ? 9.813 -13.561 -9.578 1.00 51.31 272 LEU A CA 1
ATOM 2120 C C . LEU A 1 272 ? 9.598 -14.769 -8.644 1.00 51.31 272 LEU A C 1
ATOM 2122 O O . LEU A 1 272 ? 9.469 -14.605 -7.431 1.00 51.31 272 LEU A O 1
ATOM 2126 N N . ARG A 1 273 ? 9.647 -16.003 -9.166 1.00 48.69 273 ARG A N 1
ATOM 2127 C CA . ARG A 1 273 ? 9.389 -17.215 -8.361 1.00 48.69 273 ARG A CA 1
ATOM 2128 C C . ARG A 1 273 ? 10.544 -17.621 -7.436 1.00 48.69 273 ARG A C 1
ATOM 2130 O O . ARG A 1 273 ? 10.303 -18.198 -6.373 1.00 48.69 273 ARG A O 1
ATOM 2137 N N . ALA A 1 274 ? 11.795 -17.316 -7.793 1.00 41.47 274 ALA A N 1
ATOM 2138 C CA . ALA A 1 274 ? 12.954 -17.621 -6.941 1.00 41.47 274 ALA A CA 1
ATOM 2139 C C . ALA A 1 274 ? 12.808 -17.037 -5.518 1.00 41.47 274 ALA A C 1
ATOM 2141 O O . ALA A 1 274 ? 13.367 -17.581 -4.567 1.00 41.47 274 ALA A O 1
ATOM 2142 N N . HIS A 1 275 ? 11.992 -15.988 -5.370 1.00 44.47 275 HIS A N 1
ATOM 2143 C CA . HIS A 1 275 ? 11.681 -15.348 -4.096 1.00 44.47 275 HIS A CA 1
ATOM 2144 C C . HIS A 1 275 ? 10.385 -15.854 -3.433 1.00 44.47 275 HIS A C 1
ATOM 2146 O O . HIS A 1 275 ? 10.317 -15.868 -2.211 1.00 44.47 275 HIS A O 1
ATOM 2152 N N . GLU A 1 276 ? 9.405 -16.377 -4.181 1.00 43.41 276 GLU A N 1
ATOM 2153 C CA . GLU A 1 276 ? 8.187 -16.985 -3.608 1.00 43.41 276 GLU A CA 1
ATOM 2154 C C . GLU A 1 276 ? 8.442 -18.382 -2.994 1.00 43.41 276 GLU A C 1
ATOM 2156 O O . GLU A 1 276 ? 7.737 -18.835 -2.094 1.00 43.41 276 GLU A O 1
ATOM 2161 N N . THR A 1 277 ? 9.475 -19.095 -3.459 1.00 42.75 277 THR A N 1
ATOM 2162 C CA . THR A 1 277 ? 9.692 -20.519 -3.123 1.00 42.75 277 THR A CA 1
ATOM 2163 C C . THR A 1 277 ? 10.537 -20.759 -1.859 1.00 42.75 277 THR A C 1
ATOM 2165 O O . THR A 1 277 ? 10.958 -21.893 -1.619 1.00 42.75 277 THR A O 1
ATOM 2168 N N . ARG A 1 278 ? 10.827 -19.731 -1.044 1.00 39.19 278 ARG A N 1
ATOM 2169 C CA . ARG A 1 278 ? 11.898 -19.799 -0.029 1.00 39.19 278 ARG A CA 1
ATOM 2170 C C . ARG A 1 278 ? 11.625 -20.646 1.225 1.00 39.19 278 ARG A C 1
ATOM 2172 O O . ARG A 1 278 ? 12.479 -20.618 2.100 1.00 39.19 278 ARG A O 1
ATOM 2179 N N . GLU A 1 279 ? 10.558 -21.446 1.328 1.00 38.44 279 GLU A N 1
ATOM 2180 C CA . GLU A 1 279 ? 10.407 -22.303 2.526 1.00 38.44 279 GLU A CA 1
ATOM 2181 C C . GLU A 1 279 ? 10.137 -23.803 2.364 1.00 38.44 279 GLU A C 1
ATOM 2183 O O . GLU A 1 279 ? 10.406 -24.497 3.335 1.00 38.44 279 GLU A O 1
ATOM 2188 N N . GLU A 1 280 ? 9.740 -24.395 1.223 1.00 37.84 280 GLU A N 1
ATOM 2189 C CA . GLU A 1 280 ? 9.361 -25.834 1.302 1.00 37.84 280 GLU A CA 1
ATOM 2190 C C . GLU A 1 280 ? 9.779 -26.806 0.184 1.00 37.84 280 GLU A C 1
ATOM 2192 O O . GLU A 1 280 ? 9.588 -28.004 0.378 1.00 37.84 280 GLU A O 1
ATOM 2197 N N . ARG A 1 281 ? 10.372 -26.413 -0.960 1.00 38.19 281 ARG A N 1
ATOM 2198 C CA . ARG A 1 281 ? 10.613 -27.403 -2.053 1.00 38.19 281 ARG A CA 1
ATOM 2199 C C . ARG A 1 281 ? 11.867 -27.253 -2.925 1.00 38.19 281 ARG A C 1
ATOM 2201 O O . ARG A 1 281 ? 11.887 -27.780 -4.031 1.00 38.19 281 ARG A O 1
ATOM 2208 N N . VAL A 1 282 ? 12.933 -26.592 -2.474 1.00 36.38 282 VAL A N 1
ATOM 2209 C CA . VAL A 1 282 ? 14.174 -26.518 -3.289 1.00 36.38 282 VAL A CA 1
ATOM 2210 C C . VAL A 1 282 ? 15.167 -27.649 -2.973 1.00 36.38 282 VAL A C 1
ATOM 2212 O O . VAL A 1 282 ? 15.987 -28.000 -3.815 1.00 36.38 282 VAL A O 1
ATOM 2215 N N . ILE A 1 283 ? 15.072 -28.283 -1.801 1.00 36.81 283 ILE A N 1
ATOM 2216 C CA . ILE A 1 283 ? 16.101 -29.231 -1.344 1.00 36.81 283 ILE A CA 1
ATOM 2217 C C . ILE A 1 283 ? 16.018 -30.626 -2.011 1.00 36.81 283 ILE A C 1
ATOM 2219 O O . ILE A 1 283 ? 17.076 -31.145 -2.352 1.00 36.81 283 ILE A O 1
ATOM 2223 N N . PRO A 1 284 ? 14.851 -31.230 -2.331 1.00 40.56 284 PRO A N 1
ATOM 2224 C CA . PRO A 1 284 ? 14.868 -32.565 -2.945 1.00 40.56 284 PRO A CA 1
ATOM 2225 C C . PRO A 1 284 ? 15.348 -32.578 -4.408 1.00 40.56 284 PRO A C 1
ATOM 2227 O O . PRO A 1 284 ? 15.982 -33.538 -4.837 1.00 40.56 284 PRO A O 1
ATOM 2230 N N . LEU A 1 285 ? 15.100 -31.505 -5.173 1.00 37.22 285 LEU A N 1
ATOM 2231 C CA . LEU A 1 285 ? 15.378 -31.475 -6.620 1.00 37.22 285 LEU A CA 1
ATOM 2232 C C . LEU A 1 285 ? 16.870 -31.336 -6.963 1.00 37.22 285 LEU A C 1
ATOM 2234 O O . LEU A 1 285 ? 17.289 -31.712 -8.058 1.00 37.22 285 LEU A O 1
ATOM 2238 N N . LEU A 1 286 ? 17.684 -30.802 -6.047 1.00 39.12 286 LEU A N 1
ATOM 2239 C CA . LEU A 1 286 ? 19.133 -30.698 -6.245 1.00 39.12 286 LEU A CA 1
ATOM 2240 C C . LEU A 1 286 ? 19.882 -31.957 -5.786 1.00 39.12 286 LEU A C 1
ATOM 2242 O O . LEU A 1 286 ? 20.940 -32.259 -6.340 1.00 39.12 286 LEU A O 1
ATOM 2246 N N . ASP A 1 287 ? 19.325 -32.716 -4.840 1.00 38.19 287 ASP A N 1
ATOM 2247 C CA . ASP A 1 287 ? 19.948 -33.945 -4.342 1.00 38.19 287 ASP A CA 1
ATOM 2248 C C . ASP A 1 287 ? 19.680 -35.166 -5.238 1.00 38.19 287 ASP A C 1
ATOM 2250 O O . ASP A 1 287 ? 20.550 -36.035 -5.336 1.00 38.19 287 ASP A O 1
ATOM 2254 N N . GLU A 1 288 ? 18.554 -35.228 -5.962 1.00 41.69 288 GLU A N 1
ATOM 2255 C CA . GLU A 1 288 ? 18.318 -36.293 -6.957 1.00 41.69 288 GLU A CA 1
ATOM 2256 C C . GLU A 1 288 ? 19.283 -36.195 -8.146 1.00 41.69 288 GLU A C 1
ATOM 2258 O O . GLU A 1 288 ? 19.890 -37.193 -8.533 1.00 41.69 288 GLU A O 1
ATOM 2263 N N . LYS A 1 289 ? 19.569 -34.984 -8.641 1.00 41.25 289 LYS A N 1
ATOM 2264 C CA . LYS A 1 289 ? 20.550 -34.787 -9.724 1.00 41.25 289 LYS A CA 1
ATOM 2265 C C . LYS A 1 289 ? 21.995 -35.087 -9.331 1.00 41.25 289 LYS A C 1
ATOM 2267 O O . LYS A 1 289 ? 22.831 -35.283 -10.208 1.00 41.25 289 LYS A O 1
ATOM 2272 N N . LYS A 1 290 ? 22.313 -35.114 -8.036 1.00 39.69 290 LYS A N 1
ATOM 2273 C CA . LYS A 1 290 ? 23.660 -35.434 -7.546 1.00 39.69 290 LYS A CA 1
ATOM 2274 C C . LYS A 1 290 ? 23.881 -36.936 -7.341 1.00 39.69 290 LYS A C 1
ATOM 2276 O O . LYS A 1 290 ? 25.015 -37.341 -7.112 1.00 39.69 290 LYS A O 1
ATOM 2281 N N . LYS A 1 291 ? 22.817 -37.746 -7.406 1.00 43.81 291 LYS A N 1
ATOM 2282 C CA . LYS A 1 291 ? 22.879 -39.213 -7.302 1.00 43.81 291 LYS A CA 1
ATOM 2283 C C . LYS A 1 291 ? 22.888 -39.930 -8.655 1.00 43.81 291 LYS A C 1
ATOM 2285 O O . LYS A 1 291 ? 23.170 -41.122 -8.681 1.00 43.81 291 LYS A O 1
ATOM 2290 N N . GLU A 1 292 ? 22.632 -39.216 -9.749 1.00 47.69 292 GLU A N 1
ATOM 2291 C CA . GLU A 1 292 ? 22.671 -39.750 -11.122 1.00 47.69 292 GLU A CA 1
ATOM 2292 C C . GLU A 1 292 ? 23.899 -39.284 -11.933 1.00 47.69 292 GLU A C 1
ATOM 2294 O O . GLU A 1 292 ? 23.939 -39.460 -13.150 1.00 47.69 292 GLU A O 1
ATOM 2299 N N . GLY A 1 293 ? 24.902 -38.695 -11.269 1.00 39.03 293 GLY A N 1
ATOM 2300 C CA . GLY A 1 293 ? 26.194 -38.314 -11.857 1.00 39.03 293 GLY A CA 1
ATOM 2301 C C . GLY A 1 293 ? 27.339 -39.190 -11.375 1.00 39.03 293 GLY A C 1
ATOM 2302 O O . GLY A 1 293 ? 27.426 -39.394 -10.144 1.00 39.03 293 GLY A O 1
#

Secondary structure (DSSP, 8-state):
-----------------------------------PPP----------TTSHHHHTTPPPEEESS--EEEEEEEEEE-TTS-EEEEEEEEESSS-EEEEEEEEESSTT--EEEEPEEETTTTEEEEEE-GGGT----TT-EEEEEEEEEETTS-EEEPPPEEEEE---TTS-EEEEE-SS-EEEEEBTB-TTHHHHHHHHHHHHHHHHHHHHSS--SS--EEEEESSHHHHHTT--S---TT--EEEETTTTEEEEEPPTT--SS---HHHHHHHHTTTTSSHHHHHHTTT--

Radius of gyration: 26.31 Å; chains: 1; bounding box: 101×69×59 Å

Foldseek 3Di:
DDDDDDDDDDDDDDDDDDDDDDDDDDDDDDDDDPDDPDPDDPPDPPPDLQQCCVVLVDAKDKDDDKDKDWPDKDKAAPPQQFIKIKTAMDIPPAAWPWKKKWKALGGPQIDIDTWDADPVVNMTMDTDGHLVVDQDDWFGWIKMWMWIAGPVGMIIIHRIDTDDTNHDPPFDWDWDDDPAAIEIETPQDDPCLNVVLVVQAVVCQVVCCVVPVDHRSDRAYEAEAQDDVSVCRRHHDPPPPPDQKDEANRNRYIYGYDYPVDCPDRDYSVRRVVHVVPPDPPPPVVVVVVVVD

Sequence (293 aa):
MKHRQRAISIWLGILVVTALFVSIGLEAVAQDGPATPTPTAPGGDEPNRRDPDVYYGEPATSTGNAEWTVASNTFTSNFPNGFDFTIEASSSAGQIEAATVVWSHAPRQITRRSADFDPETGVFSATWPGIEEDSVPPWVAVNYQWRFTDSEGNTYNTAWFRGEEYADNTNNWSRYESEDIIVFVQEGLPEDTGQQVMDAMAAQRETYRQAWGGLLSNKPRAILYANRQSFAQWRRGESNPRVIGQTSSDWGGTVQVISSGGVVDPVSYTHLRAHETREERVIPLLDEKKKEG